Protein AF-A0A2T5K9R2-F1 (afdb_monomer)

Secondary structure (DSSP, 8-state):
-----------------EE-TTS-EE-TTSSEEEEE-SS-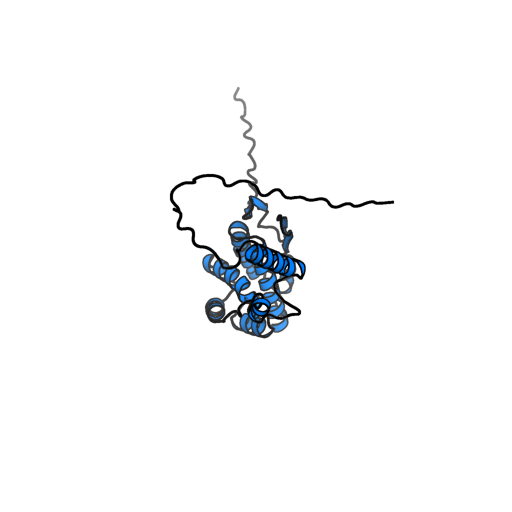EEEEEGGGGTTTB-HHHHHHHHHHHHHHHHHS-HHHHHHHHHHHHHHHHHHHHHHTS-BS-B-HHHHHHHHHTTGGGGHHHHHHHHHHHHHTT-SSB-HHHHHHHHHSPPPPPGGGHHHHTT-TTT-SS-HHHHHHHHHHHHHHHHHS--S-----------------------------

Foldseek 3Di:
DDDDDPPDPPPPPVQPWAAFCVRDTDRLVDQWDWDDDPVDIAIHHLVLQPFQADPLQSVLLSVLLSVCRRPHDRVLSSLLRVLVSVLSVQVCVVVVDHQHADELVSVVVSVVVVCLLSLVSPLSSVVSSVVVVGGRYDPVNNVSSVPDDRDDPCLCVCCVVVPVVSHPDDPVRVVVVVVVVVVVVVVPDDDDDDDDDDPPDDDDDDDDDDDDDDDDDDDD

Mean predicted aligned error: 14.84 Å

Structure (mmCIF, N/CA/C/O backbone):
data_AF-A0A2T5K9R2-F1
#
_entry.id   AF-A0A2T5K9R2-F1
#
loop_
_atom_site.group_PDB
_atom_site.id
_atom_site.type_symbol
_atom_site.label_atom_id
_atom_site.label_alt_id
_atom_site.label_comp_id
_atom_site.label_asym_id
_atom_site.label_entity_id
_atom_site.label_seq_id
_atom_site.pdbx_PDB_ins_code
_atom_site.Cartn_x
_atom_site.Cartn_y
_atom_site.Cartn_z
_atom_site.occupancy
_atom_site.B_iso_or_equiv
_atom_site.auth_seq_id
_atom_site.auth_comp_id
_atom_site.auth_asym_id
_atom_site.auth_atom_id
_atom_site.pdbx_PDB_model_num
ATOM 1 N N . MET A 1 1 ? 2.208 29.949 57.627 1.00 46.25 1 MET A N 1
ATOM 2 C CA . MET A 1 1 ? 1.568 30.235 56.324 1.00 46.25 1 MET A CA 1
ATOM 3 C C . MET A 1 1 ? 2.230 29.351 55.276 1.00 46.25 1 MET A C 1
ATOM 5 O O . MET A 1 1 ? 3.414 29.527 55.033 1.00 46.25 1 MET A O 1
ATOM 9 N N . LYS A 1 2 ? 1.532 28.327 54.766 1.00 46.22 2 LYS A N 1
ATOM 10 C CA . LYS A 1 2 ? 2.037 27.427 53.714 1.00 46.22 2 LYS A CA 1
ATOM 11 C C . LYS A 1 2 ? 1.432 27.875 52.386 1.00 46.22 2 LYS A C 1
ATOM 13 O O . LYS A 1 2 ? 0.212 27.861 52.252 1.00 46.22 2 LYS A O 1
ATOM 18 N N . SER A 1 3 ? 2.272 28.308 51.454 1.00 51.28 3 SER A N 1
ATOM 19 C CA . SER A 1 3 ? 1.852 28.684 50.103 1.00 51.28 3 SER A CA 1
ATOM 20 C C . SER A 1 3 ? 1.426 27.433 49.323 1.00 51.28 3 SER A C 1
ATOM 22 O O . SER A 1 3 ? 2.163 26.445 49.347 1.00 51.28 3 SER A O 1
ATOM 24 N N . PRO A 1 4 ? 0.275 27.439 48.631 1.00 59.59 4 PRO A N 1
ATOM 25 C CA . PRO A 1 4 ? -0.098 26.349 47.744 1.00 59.59 4 PRO A CA 1
ATOM 26 C C . PRO A 1 4 ? 0.705 26.457 46.443 1.00 59.59 4 PRO A C 1
ATOM 28 O O . PRO A 1 4 ? 0.535 27.390 45.659 1.00 59.59 4 PRO A O 1
ATOM 31 N N . THR A 1 5 ? 1.599 25.501 46.208 1.00 56.91 5 THR A N 1
ATOM 32 C CA . THR A 1 5 ? 2.230 25.286 44.906 1.00 56.91 5 THR A CA 1
ATOM 33 C C . THR A 1 5 ? 1.158 24.802 43.932 1.00 56.91 5 THR A C 1
ATOM 35 O O . THR A 1 5 ? 0.757 23.640 43.947 1.00 56.91 5 THR A O 1
ATOM 38 N N . SER A 1 6 ? 0.667 25.718 43.096 1.00 51.41 6 SER A N 1
ATOM 39 C CA . SER A 1 6 ? -0.185 25.404 41.951 1.00 51.41 6 SER A CA 1
ATOM 40 C C . SER A 1 6 ? 0.636 24.612 40.932 1.00 51.41 6 SER A C 1
ATOM 42 O O . SER A 1 6 ? 1.364 25.178 40.119 1.00 51.41 6 SER A O 1
ATOM 44 N N . SER A 1 7 ? 0.566 23.285 41.022 1.00 53.06 7 SER A N 1
ATOM 45 C CA . SER A 1 7 ? 1.061 22.373 39.996 1.00 53.06 7 SER A CA 1
ATOM 46 C C . SER A 1 7 ? 0.079 22.398 38.831 1.00 53.06 7 SER A C 1
ATOM 48 O O . SER A 1 7 ? -0.863 21.607 38.787 1.00 53.06 7 SER A O 1
ATOM 50 N N . THR A 1 8 ? 0.279 23.319 37.893 1.00 57.03 8 THR A N 1
ATOM 51 C CA . THR A 1 8 ? -0.418 23.299 36.607 1.00 57.03 8 THR A CA 1
ATOM 52 C C . THR A 1 8 ? -0.111 21.962 35.923 1.00 57.03 8 THR A C 1
ATOM 54 O O . THR A 1 8 ? 1.064 21.679 35.673 1.00 57.03 8 THR A O 1
ATOM 57 N N . PRO A 1 9 ? -1.108 21.107 35.634 1.00 55.28 9 PRO A N 1
ATOM 58 C CA . PRO A 1 9 ? -0.862 19.895 34.874 1.00 55.28 9 PRO A CA 1
ATOM 59 C C . PRO A 1 9 ? -0.412 20.319 33.478 1.00 55.28 9 PRO A C 1
ATOM 61 O O . PRO A 1 9 ? -1.176 20.906 32.713 1.00 55.28 9 PRO A O 1
ATOM 64 N N . VAL A 1 10 ? 0.852 20.051 33.152 1.00 53.88 10 VAL A N 1
ATOM 65 C CA . VAL A 1 10 ? 1.323 20.090 31.770 1.00 53.88 10 VAL A CA 1
ATOM 66 C C . VAL A 1 10 ? 0.527 19.015 31.046 1.00 53.88 10 VAL A C 1
ATOM 68 O O . VAL A 1 10 ? 0.821 17.826 31.163 1.00 53.88 10 VAL A O 1
ATOM 71 N N . VAL A 1 11 ? -0.532 19.430 30.352 1.00 48.50 11 VAL A N 1
ATOM 72 C CA . VAL A 1 11 ? -1.278 18.582 29.430 1.00 48.50 11 VAL A CA 1
ATOM 73 C C . VAL A 1 11 ? -0.303 18.225 28.317 1.00 48.50 11 VAL A C 1
ATOM 75 O O . VAL A 1 11 ? -0.179 18.930 27.318 1.00 48.50 11 VAL A O 1
ATOM 78 N N . ARG A 1 12 ? 0.433 17.127 28.511 1.00 45.38 12 ARG A N 1
ATOM 79 C CA . ARG A 1 12 ? 1.142 16.406 27.457 1.00 45.38 12 ARG A CA 1
ATOM 80 C C . ARG A 1 12 ? 0.095 15.781 26.545 1.00 45.38 12 ARG A C 1
ATOM 82 O O . ARG A 1 12 ? -0.063 14.569 26.482 1.00 45.38 12 ARG A O 1
ATOM 89 N N . SER A 1 13 ? -0.625 16.620 25.811 1.00 48.50 13 SER A N 1
ATOM 90 C CA . SER A 1 13 ? -1.172 16.218 24.526 1.00 48.50 13 SER A CA 1
ATOM 91 C C . SER A 1 13 ? -0.000 16.201 23.546 1.00 48.50 13 SER A C 1
ATOM 93 O O . SER A 1 13 ? 0.071 17.004 22.618 1.00 48.50 13 SER A O 1
ATOM 95 N N . GLU A 1 14 ? 0.966 15.316 23.807 1.00 49.59 14 GLU A N 1
ATOM 96 C CA . GLU A 1 14 ? 1.928 14.836 22.825 1.00 49.59 14 GLU A CA 1
ATOM 97 C C . GLU A 1 14 ? 1.087 14.097 21.786 1.00 49.59 14 GLU A C 1
ATOM 99 O O . GLU A 1 14 ? 0.877 12.885 21.851 1.00 49.59 14 GLU A O 1
ATOM 104 N N . TYR A 1 15 ? 0.481 14.863 20.878 1.00 53.44 15 TYR A N 1
ATOM 105 C CA . TYR A 1 15 ? -0.147 14.315 19.693 1.00 53.44 15 TYR A CA 1
ATOM 106 C C . TYR A 1 15 ? 0.860 13.342 19.093 1.00 53.44 15 TYR A C 1
ATOM 108 O O . TYR A 1 15 ? 2.031 13.696 18.951 1.00 53.44 15 TYR A O 1
ATOM 116 N N . ARG A 1 16 ? 0.413 12.111 18.811 1.00 73.56 16 ARG A N 1
ATOM 117 C CA . ARG A 1 16 ? 1.177 11.020 18.184 1.00 73.56 16 ARG A CA 1
ATOM 118 C C . ARG A 1 16 ? 1.587 11.404 16.760 1.00 73.56 16 ARG A C 1
ATOM 120 O O . ARG A 1 16 ? 1.197 10.765 15.790 1.00 73.56 16 ARG A O 1
ATOM 127 N N . GLN A 1 17 ? 2.323 12.493 16.636 1.00 85.25 17 GLN A N 1
ATOM 128 C CA . GLN A 1 17 ? 2.838 13.035 15.407 1.00 85.25 17 GLN A CA 1
ATOM 129 C C . GLN A 1 17 ? 3.866 12.033 14.904 1.00 85.25 17 GLN A C 1
ATOM 131 O O . GLN A 1 17 ? 4.827 11.692 15.594 1.00 85.25 17 GLN A O 1
ATOM 136 N N . ALA A 1 18 ? 3.589 11.476 13.735 1.00 91.88 18 ALA A N 1
ATOM 137 C CA . ALA A 1 18 ? 4.527 10.633 13.028 1.00 91.88 18 ALA A CA 1
ATOM 138 C C . ALA A 1 18 ? 5.309 11.507 12.047 1.00 91.88 18 ALA A C 1
ATOM 140 O O . ALA A 1 18 ? 4.852 12.576 11.641 1.00 91.88 18 ALA A O 1
ATOM 141 N N . PHE A 1 19 ? 6.487 11.039 11.663 1.00 94.81 19 PHE A N 1
ATOM 142 C CA . PHE A 1 19 ? 7.317 11.704 10.672 1.00 94.81 19 PHE A CA 1
ATOM 143 C C . PHE A 1 19 ? 7.408 10.813 9.443 1.00 94.81 19 PHE A C 1
ATOM 145 O O . PHE A 1 19 ? 7.597 9.598 9.555 1.00 94.81 19 PHE A O 1
ATOM 152 N N . ALA A 1 20 ? 7.210 11.412 8.275 1.00 95.31 20 ALA A N 1
ATOM 153 C CA . ALA A 1 20 ? 7.482 10.769 7.004 1.00 95.31 20 ALA A CA 1
ATOM 154 C C . ALA A 1 20 ? 8.993 10.596 6.795 1.00 95.31 20 ALA A C 1
ATOM 156 O O . ALA A 1 20 ? 9.807 11.186 7.506 1.00 95.31 20 ALA A O 1
ATOM 157 N N . SER A 1 21 ? 9.374 9.810 5.787 1.00 93.75 21 SER A N 1
ATOM 158 C CA . SER A 1 21 ? 10.779 9.547 5.452 1.00 93.75 21 SER A CA 1
ATOM 159 C C . SER A 1 21 ? 11.599 10.810 5.152 1.00 93.75 21 SER A C 1
ATOM 161 O O . SER A 1 21 ? 12.820 10.787 5.244 1.00 93.75 21 SER A O 1
ATOM 163 N N . ASP A 1 22 ? 10.939 11.894 4.738 1.00 91.25 22 ASP A N 1
ATOM 164 C CA . ASP A 1 22 ? 11.542 13.199 4.446 1.00 91.25 22 ASP A CA 1
ATOM 165 C C . ASP A 1 22 ? 11.537 14.156 5.656 1.00 91.25 22 ASP A C 1
ATOM 167 O O . ASP A 1 22 ? 11.958 15.304 5.538 1.00 91.25 22 ASP A O 1
ATOM 171 N N . GLY A 1 23 ? 11.064 13.695 6.818 1.00 92.56 23 GLY A N 1
ATOM 172 C CA . GLY A 1 23 ? 10.918 14.495 8.031 1.00 92.56 23 GLY A CA 1
ATOM 173 C C . GLY A 1 23 ? 9.625 15.309 8.101 1.00 92.56 23 GLY A C 1
ATOM 174 O O . GLY A 1 23 ? 9.407 15.992 9.102 1.00 92.56 23 GLY A O 1
ATOM 175 N N . THR A 1 24 ? 8.742 15.235 7.099 1.00 92.88 24 THR A N 1
ATOM 176 C CA . THR A 1 24 ? 7.459 15.946 7.134 1.00 92.88 24 THR A CA 1
ATOM 177 C C . THR A 1 24 ? 6.578 15.373 8.250 1.00 92.88 24 THR A C 1
ATOM 179 O O . THR A 1 24 ? 6.298 14.167 8.252 1.00 92.88 24 THR A O 1
ATOM 182 N N . PRO A 1 25 ? 6.117 16.193 9.211 1.00 94.25 25 PRO A N 1
ATOM 183 C CA . PRO A 1 25 ? 5.232 15.714 10.258 1.00 94.25 25 PRO A CA 1
ATOM 184 C C . PRO A 1 25 ? 3.824 15.449 9.713 1.00 94.25 25 PRO A C 1
ATOM 186 O O . PRO A 1 25 ? 3.280 16.249 8.955 1.00 94.25 25 PRO A O 1
ATOM 189 N N . PHE A 1 26 ? 3.196 14.364 10.159 1.00 94.75 26 PHE A N 1
ATOM 190 C CA . PHE A 1 26 ? 1.806 14.042 9.838 1.00 94.75 26 PHE A CA 1
ATOM 191 C C . PHE A 1 26 ? 1.096 13.370 11.019 1.00 94.75 26 PHE A C 1
ATOM 193 O O . PHE A 1 26 ? 1.729 12.849 11.941 1.00 94.75 26 PHE A O 1
ATOM 200 N N . ASN A 1 27 ? -0.238 13.386 11.000 1.00 94.75 27 ASN A N 1
ATOM 201 C CA . ASN A 1 27 ? -1.051 12.708 12.004 1.00 94.75 27 ASN A CA 1
ATOM 202 C C . ASN A 1 27 ? -1.557 11.359 11.451 1.00 94.75 27 ASN A C 1
ATOM 204 O O . ASN A 1 27 ? -2.439 11.360 10.591 1.00 94.75 27 ASN A O 1
ATOM 208 N N . PRO A 1 28 ? -1.058 10.210 11.947 1.00 94.31 28 PRO A N 1
ATOM 209 C CA . PRO A 1 28 ? -1.449 8.893 11.447 1.00 94.31 28 PRO A CA 1
ATOM 210 C C . PRO A 1 28 ? -2.904 8.519 11.772 1.00 94.31 28 PRO A C 1
ATOM 212 O O . PRO A 1 28 ? -3.446 7.600 11.164 1.00 94.31 28 PRO A O 1
ATOM 215 N N . GLU A 1 29 ? -3.550 9.213 12.711 1.00 93.94 29 GLU A N 1
ATOM 216 C CA . GLU A 1 29 ? -4.949 8.955 13.066 1.00 93.94 29 GLU A CA 1
ATOM 217 C C . GLU A 1 29 ? -5.921 9.582 12.049 1.00 93.94 29 GLU A C 1
ATOM 219 O O . GLU A 1 29 ? -7.060 9.136 11.923 1.00 93.94 29 GLU A O 1
ATOM 224 N N . GLN A 1 30 ? -5.480 10.573 11.263 1.00 95.56 30 GLN A N 1
ATOM 225 C CA . GLN A 1 30 ? -6.306 11.191 10.220 1.00 95.56 30 GLN A CA 1
ATOM 226 C C . GLN A 1 30 ? -6.537 10.242 9.038 1.00 95.56 30 GLN A C 1
ATOM 228 O O . GLN A 1 30 ? -5.715 9.373 8.753 1.00 95.56 30 GLN A O 1
ATOM 233 N N . ASP A 1 31 ? -7.654 10.427 8.334 1.00 97.00 31 ASP A N 1
ATOM 234 C CA . ASP A 1 31 ? -7.983 9.669 7.117 1.00 97.00 31 ASP A CA 1
ATOM 235 C C . ASP A 1 31 ? -7.390 10.271 5.843 1.00 97.00 31 ASP A C 1
ATOM 237 O O . ASP A 1 31 ? -7.448 9.654 4.785 1.00 97.00 31 ASP A O 1
ATOM 241 N N . PHE A 1 32 ? -6.818 11.466 5.930 1.00 97.31 32 PHE A N 1
ATOM 242 C CA . PHE A 1 32 ? -6.203 12.135 4.800 1.00 97.31 32 PHE A CA 1
ATOM 243 C C . PHE A 1 32 ? -4.788 12.557 5.166 1.00 97.31 32 PHE A C 1
ATOM 245 O O . PHE A 1 32 ? -4.593 13.345 6.092 1.00 97.31 32 PHE A O 1
ATOM 252 N N . TRP A 1 33 ? -3.803 12.035 4.441 1.00 97.31 33 TRP A N 1
ATOM 253 C CA . TRP A 1 33 ? -2.404 12.425 4.570 1.00 97.31 33 TRP A CA 1
ATOM 254 C C . TRP A 1 33 ? -1.938 13.058 3.263 1.00 97.31 33 TRP A C 1
ATOM 256 O O . TRP A 1 33 ? -2.097 12.473 2.191 1.00 97.31 33 TRP A O 1
ATOM 266 N N . SER A 1 34 ? -1.331 14.239 3.352 1.00 96.31 34 SER A N 1
ATOM 267 C CA . SER A 1 34 ? -0.778 14.950 2.203 1.00 96.31 34 SER A CA 1
ATOM 268 C C . SER A 1 34 ? 0.685 15.270 2.450 1.00 96.31 34 SER A C 1
ATOM 270 O O . SER A 1 34 ? 1.043 15.836 3.483 1.00 96.31 34 SER A O 1
ATOM 272 N N . PHE A 1 35 ? 1.523 14.903 1.488 1.00 95.50 35 PHE A N 1
ATOM 273 C CA . PHE A 1 35 ? 2.958 15.133 1.515 1.00 95.50 35 PHE A CA 1
ATOM 274 C C . PHE A 1 35 ? 3.366 15.888 0.260 1.00 95.50 35 PHE A C 1
ATOM 276 O O . PHE A 1 35 ? 2.982 15.524 -0.856 1.00 95.50 35 PHE A O 1
ATOM 283 N N . ARG A 1 36 ? 4.181 16.928 0.426 1.00 92.88 36 ARG A N 1
ATOM 284 C CA . ARG A 1 36 ? 4.722 17.700 -0.688 1.00 92.88 36 ARG A CA 1
ATOM 285 C C . ARG A 1 36 ? 6.197 17.367 -0.847 1.00 92.88 36 ARG A C 1
ATOM 287 O O . ARG A 1 36 ? 7.017 17.820 -0.061 1.00 92.88 36 ARG A O 1
ATOM 294 N N . THR A 1 37 ? 6.528 16.593 -1.875 1.00 84.25 37 THR A N 1
ATOM 295 C CA . THR A 1 37 ? 7.925 16.316 -2.234 1.00 84.25 37 THR A CA 1
ATOM 296 C C . THR A 1 37 ? 8.404 17.295 -3.305 1.00 84.25 37 THR A C 1
ATOM 298 O O . THR A 1 37 ? 7.600 17.975 -3.944 1.00 84.25 37 THR A O 1
ATOM 301 N N . LEU A 1 38 ? 9.717 17.338 -3.547 1.00 80.81 38 LEU A N 1
ATOM 302 C CA . LEU A 1 38 ? 10.307 18.148 -4.621 1.00 80.81 38 LEU A CA 1
ATOM 303 C C . LEU A 1 38 ? 9.826 17.736 -6.023 1.00 80.81 38 LEU A C 1
ATOM 305 O O . LEU A 1 38 ? 9.822 18.559 -6.930 1.00 80.81 38 LEU A O 1
ATOM 309 N N . SER A 1 39 ? 9.439 16.469 -6.204 1.00 79.12 39 SER A N 1
ATOM 310 C CA . SER A 1 39 ? 9.057 15.915 -7.512 1.00 79.12 39 SER A CA 1
ATOM 311 C C . SER A 1 39 ? 7.546 15.820 -7.720 1.00 79.12 39 SER A C 1
ATOM 313 O O . SER A 1 39 ? 7.085 15.913 -8.854 1.00 79.12 39 SER A O 1
ATOM 315 N N . ALA A 1 40 ? 6.769 15.628 -6.651 1.00 80.81 40 ALA A N 1
ATOM 316 C CA . ALA A 1 40 ? 5.318 15.473 -6.716 1.00 80.81 40 ALA A CA 1
ATOM 317 C C . ALA A 1 40 ? 4.640 15.653 -5.346 1.00 80.81 40 ALA A C 1
ATOM 319 O O . ALA A 1 40 ? 5.263 15.506 -4.292 1.00 80.81 40 ALA A O 1
ATOM 320 N N . ALA A 1 41 ? 3.330 15.900 -5.360 1.00 92.12 41 ALA A N 1
ATOM 321 C CA . ALA A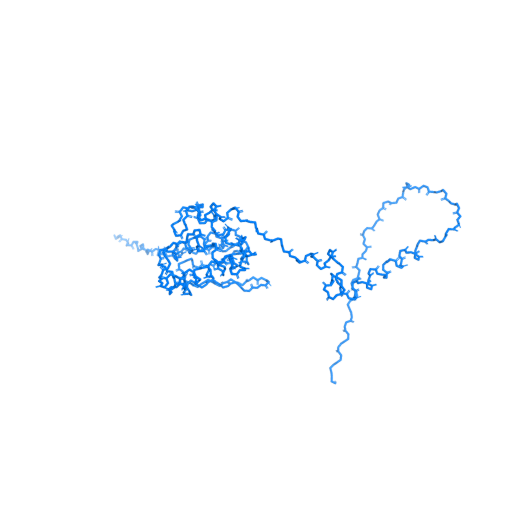 1 41 ? 2.489 15.750 -4.176 1.00 92.12 41 ALA A CA 1
ATOM 322 C C . ALA A 1 41 ? 1.984 14.302 -4.064 1.00 92.12 41 ALA A C 1
ATOM 324 O O . ALA A 1 41 ? 1.521 13.720 -5.047 1.00 92.12 41 ALA A O 1
ATOM 325 N N . VAL A 1 42 ? 2.054 13.730 -2.862 1.00 95.50 42 VAL A N 1
ATOM 326 C CA . VAL A 1 42 ? 1.512 12.406 -2.541 1.00 95.50 42 VAL A CA 1
ATOM 327 C C . VAL A 1 42 ? 0.354 12.588 -1.574 1.00 95.50 42 VAL A C 1
ATOM 329 O O . VAL A 1 42 ? 0.550 13.042 -0.451 1.00 95.50 42 VAL A O 1
ATOM 332 N N . ASN A 1 43 ? -0.842 12.207 -2.014 1.00 96.75 43 ASN A N 1
ATOM 333 C CA . ASN A 1 43 ? -2.053 12.236 -1.203 1.00 96.75 43 ASN A CA 1
ATOM 334 C C . ASN A 1 43 ? -2.523 10.801 -0.955 1.00 96.75 43 ASN A C 1
ATOM 336 O O . ASN A 1 43 ? -2.662 10.018 -1.899 1.00 96.75 43 ASN A O 1
ATOM 340 N N . ILE A 1 44 ? -2.749 10.464 0.309 1.00 97.75 44 ILE A N 1
ATOM 341 C CA . ILE A 1 44 ? -3.272 9.177 0.765 1.00 97.75 44 ILE A CA 1
ATOM 342 C C . ILE A 1 44 ? -4.596 9.470 1.465 1.00 97.75 44 ILE A C 1
ATOM 344 O O . ILE A 1 44 ? -4.610 10.109 2.513 1.00 97.75 44 ILE A O 1
ATOM 348 N N . ASP A 1 45 ? -5.695 9.030 0.860 1.00 98.00 45 ASP A N 1
ATOM 349 C CA . ASP A 1 45 ? -7.054 9.315 1.319 1.00 98.00 45 ASP A CA 1
ATOM 350 C C . ASP A 1 45 ? -7.813 8.014 1.603 1.00 98.00 45 ASP A C 1
ATOM 352 O O . ASP A 1 45 ? -8.318 7.351 0.692 1.00 98.00 45 ASP A O 1
ATOM 356 N N . PHE A 1 46 ? -7.881 7.645 2.881 1.00 98.00 46 PHE A N 1
ATOM 357 C CA . PHE A 1 46 ? -8.553 6.442 3.367 1.00 98.00 46 PHE A CA 1
ATOM 358 C C . PHE A 1 46 ? -10.080 6.548 3.297 1.00 98.00 46 PHE A C 1
ATOM 360 O O . PHE A 1 46 ? -10.756 5.519 3.326 1.00 98.00 46 PHE A O 1
ATOM 367 N N . THR A 1 47 ? -10.644 7.755 3.165 1.00 97.38 47 THR A N 1
ATOM 368 C CA . THR A 1 47 ? -12.102 7.926 3.055 1.00 97.38 47 THR A CA 1
ATOM 369 C C . THR A 1 47 ? -12.648 7.249 1.799 1.00 97.38 47 THR A C 1
ATOM 371 O O . THR A 1 47 ? -13.730 6.667 1.834 1.00 97.38 47 THR A O 1
ATOM 374 N N . LEU A 1 48 ? -11.835 7.193 0.737 1.00 96.00 48 LEU A N 1
ATOM 375 C CA . LEU A 1 48 ? -12.155 6.548 -0.538 1.00 96.00 48 LEU A CA 1
ATOM 376 C C . LEU A 1 48 ? -12.304 5.020 -0.454 1.00 96.00 48 LEU A C 1
ATOM 378 O O . LEU A 1 48 ? -12.644 4.398 -1.458 1.00 96.00 48 LEU A O 1
ATOM 382 N N . LEU A 1 49 ? -11.989 4.410 0.691 1.00 96.56 49 LEU A N 1
ATOM 383 C CA . LEU A 1 49 ? -12.114 2.969 0.925 1.00 96.56 49 LEU A CA 1
ATOM 384 C C . LEU A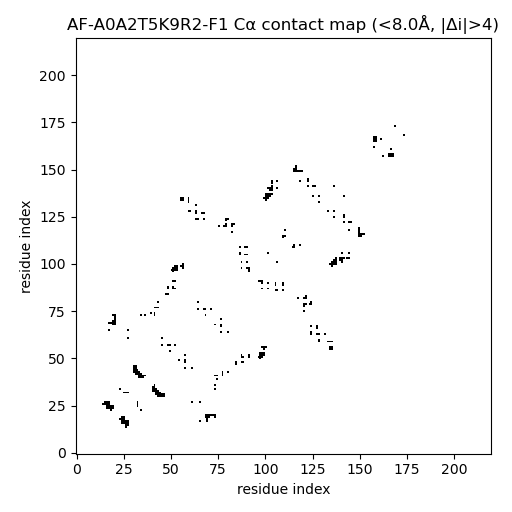 1 49 ? -13.326 2.612 1.787 1.00 96.56 49 LEU A C 1
ATOM 386 O O . LEU A 1 49 ? -13.679 1.441 1.845 1.00 96.56 49 LEU A O 1
ATOM 390 N N . ARG A 1 50 ? -13.973 3.586 2.442 1.00 95.56 50 ARG A N 1
ATOM 391 C CA . ARG A 1 50 ? -15.026 3.330 3.442 1.00 95.56 50 ARG A CA 1
ATOM 392 C C . ARG A 1 50 ? -16.266 2.638 2.875 1.00 95.56 50 ARG A C 1
ATOM 394 O O . ARG A 1 50 ? -16.956 1.941 3.608 1.00 95.56 50 ARG A O 1
ATOM 401 N N . GLU A 1 51 ? -16.536 2.825 1.588 1.00 94.50 51 GLU A N 1
ATOM 402 C CA . GLU A 1 51 ? -17.640 2.157 0.897 1.00 94.50 51 GLU A CA 1
ATOM 403 C C . GLU A 1 51 ? -17.317 0.684 0.597 1.00 94.50 51 GLU A C 1
ATOM 405 O O . GLU A 1 51 ? -18.149 -0.188 0.824 1.00 94.50 51 GLU A O 1
ATOM 410 N N . GLY A 1 52 ? -16.088 0.397 0.152 1.00 94.38 52 GLY A N 1
ATOM 411 C CA . GLY A 1 52 ? -15.699 -0.927 -0.341 1.00 94.38 52 GLY A CA 1
ATOM 412 C C . GLY A 1 52 ? -14.951 -1.821 0.649 1.00 94.38 52 GLY A C 1
ATOM 413 O O . GLY A 1 52 ? -14.803 -3.008 0.381 1.00 94.38 52 GLY A O 1
ATOM 414 N N . ALA A 1 53 ? -14.466 -1.296 1.775 1.00 97.62 53 ALA A N 1
ATOM 415 C CA . ALA A 1 53 ? -13.682 -2.039 2.761 1.00 97.62 53 ALA A CA 1
ATOM 416 C C . ALA A 1 53 ? -14.261 -1.928 4.170 1.00 97.62 53 ALA A C 1
ATOM 418 O O . ALA A 1 53 ? -14.797 -0.892 4.567 1.00 97.62 53 ALA A O 1
ATOM 419 N N . SER A 1 54 ? -14.070 -2.988 4.951 1.00 97.81 54 SER A N 1
ATOM 420 C CA . SER A 1 54 ? -14.392 -2.984 6.374 1.00 97.81 54 SER A CA 1
ATOM 421 C C . SER A 1 54 ? -13.486 -2.019 7.151 1.00 97.81 54 SER A C 1
ATOM 423 O O . SER A 1 54 ? -12.346 -1.737 6.766 1.00 97.81 54 SER A O 1
ATOM 425 N N . GLY A 1 55 ? -13.967 -1.537 8.301 1.00 97.31 55 GLY A N 1
ATOM 426 C CA . GLY A 1 55 ? -13.165 -0.685 9.188 1.00 97.31 55 GLY A CA 1
ATOM 427 C C . GLY A 1 55 ? -11.873 -1.365 9.656 1.00 97.31 55 GLY A C 1
ATOM 428 O O . GLY A 1 55 ? -10.828 -0.724 9.712 1.00 97.31 55 GLY A O 1
ATOM 429 N N . VAL A 1 56 ? -11.916 -2.681 9.892 1.00 97.25 56 VAL A N 1
ATOM 430 C CA . VAL A 1 56 ? -10.750 -3.480 10.307 1.00 97.25 56 VAL A CA 1
ATOM 431 C C . VAL A 1 56 ? -9.677 -3.509 9.216 1.00 97.25 56 VAL A C 1
ATOM 433 O O . VAL A 1 56 ? -8.485 -3.364 9.514 1.00 97.25 56 VAL A O 1
ATOM 436 N N . LEU A 1 57 ? -10.087 -3.651 7.951 1.00 97.81 57 LEU A N 1
ATOM 437 C CA . LEU A 1 57 ? -9.172 -3.632 6.813 1.00 97.81 57 LEU A CA 1
ATOM 438 C C . LEU A 1 57 ? -8.540 -2.245 6.638 1.00 97.81 57 LEU A C 1
ATOM 440 O O . LEU A 1 57 ? -7.331 -2.138 6.422 1.00 97.81 57 LEU A O 1
ATOM 444 N N . ILE A 1 58 ? -9.334 -1.180 6.786 1.00 98.12 58 ILE A N 1
ATOM 445 C CA . ILE A 1 58 ? -8.855 0.207 6.699 1.00 98.12 58 ILE A CA 1
ATOM 446 C C . ILE A 1 58 ? -7.867 0.520 7.826 1.00 98.12 58 ILE A C 1
ATOM 448 O O . ILE A 1 58 ? -6.808 1.088 7.564 1.00 98.12 58 ILE A O 1
ATOM 452 N N . ASP A 1 59 ? -8.152 0.120 9.064 1.00 97.69 59 ASP A N 1
ATOM 453 C CA . ASP A 1 59 ? -7.251 0.349 10.197 1.00 97.69 59 ASP A CA 1
ATOM 454 C C . ASP A 1 59 ? -5.926 -0.405 10.033 1.00 97.69 59 ASP A C 1
ATOM 456 O O . ASP A 1 59 ? -4.847 0.125 10.325 1.00 97.69 59 ASP A O 1
ATOM 460 N N . SER A 1 60 ? -5.989 -1.627 9.506 1.00 97.94 60 SER A N 1
ATOM 461 C CA . SER A 1 60 ? -4.808 -2.426 9.174 1.00 97.94 60 SER A CA 1
ATOM 462 C C . SER A 1 60 ? -4.000 -1.785 8.038 1.00 97.94 60 SER A C 1
ATOM 464 O O . SER A 1 60 ? -2.772 -1.682 8.132 1.00 97.94 60 SER A O 1
ATOM 466 N N . LEU A 1 61 ? -4.670 -1.222 7.026 1.00 98.12 61 LEU A N 1
ATOM 467 C CA . LEU A 1 61 ? -4.024 -0.427 5.981 1.00 98.12 61 LEU A CA 1
ATOM 468 C C . LEU A 1 61 ? -3.361 0.829 6.553 1.00 98.12 61 LEU A C 1
ATOM 470 O O . LEU A 1 61 ? -2.224 1.128 6.205 1.00 98.12 61 LEU A O 1
ATOM 474 N N . LYS A 1 62 ? -4.022 1.575 7.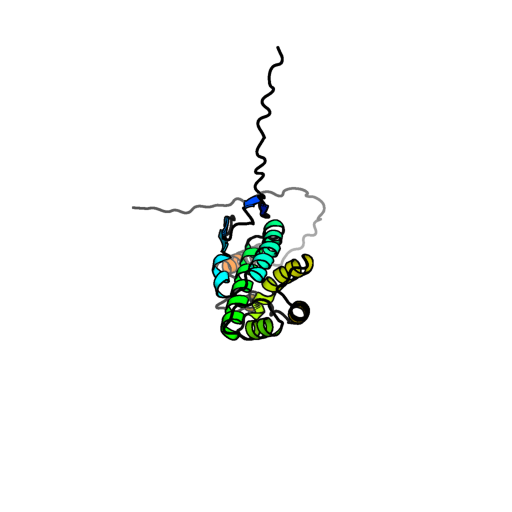446 1.00 97.81 62 LYS A N 1
ATOM 475 C CA . LYS A 1 62 ? -3.440 2.781 8.062 1.00 97.81 62 LYS A CA 1
ATOM 476 C C . LYS A 1 62 ? -2.169 2.439 8.835 1.00 97.81 62 LYS A C 1
ATOM 478 O O . LYS A 1 62 ? -1.165 3.141 8.713 1.00 97.81 62 LYS A O 1
ATOM 483 N N . ARG A 1 63 ? -2.162 1.335 9.586 1.00 97.19 63 ARG A N 1
ATOM 484 C CA . ARG A 1 63 ? -0.975 0.876 10.329 1.00 97.19 63 ARG A CA 1
ATOM 485 C C . ARG A 1 63 ? 0.178 0.484 9.407 1.00 97.19 63 ARG A C 1
ATOM 487 O O . ARG A 1 63 ? 1.306 0.913 9.651 1.00 97.19 63 ARG A O 1
ATOM 494 N N . SER A 1 64 ? -0.082 -0.275 8.344 1.00 97.56 64 SER A N 1
ATOM 495 C CA . SER A 1 64 ? 0.960 -0.645 7.376 1.00 97.56 64 SER A CA 1
ATOM 496 C C . SER A 1 64 ? 1.476 0.573 6.599 1.00 97.56 64 SER A C 1
ATOM 498 O O . SER A 1 64 ? 2.688 0.775 6.491 1.00 97.56 64 SER A O 1
ATOM 500 N N . MET A 1 65 ? 0.576 1.455 6.159 1.00 97.75 65 MET A N 1
ATOM 501 C CA . MET A 1 65 ? 0.912 2.694 5.458 1.00 97.75 65 MET A CA 1
ATOM 502 C C . MET A 1 65 ? 1.702 3.670 6.325 1.00 97.75 65 MET A C 1
ATOM 504 O O . MET A 1 65 ? 2.621 4.306 5.817 1.00 97.75 65 MET A O 1
ATOM 508 N N . ARG A 1 66 ? 1.416 3.760 7.629 1.00 97.38 66 ARG A N 1
ATOM 509 C CA . ARG A 1 66 ? 2.217 4.556 8.570 1.00 97.38 66 ARG A CA 1
ATOM 510 C C . ARG A 1 66 ? 3.680 4.114 8.546 1.00 97.38 66 ARG A C 1
ATOM 512 O O . ARG A 1 66 ? 4.571 4.953 8.434 1.00 97.38 66 ARG A O 1
ATOM 519 N N . THR A 1 67 ? 3.926 2.806 8.611 1.00 97.06 67 THR A N 1
ATOM 520 C CA . THR A 1 67 ? 5.280 2.240 8.543 1.00 97.06 67 THR A CA 1
ATOM 521 C C . THR A 1 67 ? 5.924 2.500 7.183 1.00 97.06 67 THR A C 1
ATOM 523 O O . THR A 1 67 ? 7.089 2.892 7.121 1.00 97.06 67 THR A O 1
ATOM 526 N N . MET A 1 68 ? 5.178 2.348 6.086 1.00 97.00 68 MET A N 1
ATOM 527 C CA . MET A 1 68 ? 5.699 2.628 4.745 1.00 97.00 68 MET A CA 1
ATOM 528 C C . MET A 1 68 ? 6.064 4.101 4.551 1.00 97.00 68 MET A C 1
ATOM 530 O O . MET A 1 68 ? 7.142 4.397 4.050 1.00 97.00 68 MET A O 1
ATOM 534 N N . VAL A 1 69 ? 5.204 5.032 4.964 1.00 96.94 69 VAL A N 1
ATOM 535 C CA . VAL A 1 69 ? 5.453 6.479 4.870 1.00 96.94 69 VAL A CA 1
ATOM 536 C C . VAL A 1 69 ? 6.671 6.894 5.698 1.00 96.94 69 VAL A C 1
ATOM 538 O O . VAL A 1 69 ? 7.428 7.756 5.262 1.00 96.94 69 VAL A O 1
ATOM 541 N N . ALA A 1 70 ? 6.895 6.265 6.854 1.00 95.69 70 ALA A N 1
ATOM 542 C CA . ALA A 1 70 ? 8.049 6.554 7.703 1.00 95.69 70 ALA A CA 1
ATOM 543 C C . ALA A 1 70 ? 9.372 5.979 7.161 1.00 95.69 70 ALA A C 1
ATOM 545 O O . ALA A 1 70 ? 10.430 6.560 7.383 1.00 95.69 70 ALA A O 1
ATOM 546 N N . THR A 1 71 ? 9.339 4.836 6.466 1.00 95.19 71 THR A N 1
ATOM 547 C CA . THR A 1 71 ? 10.556 4.065 6.126 1.00 95.19 71 THR A CA 1
ATOM 548 C C . THR A 1 71 ? 10.900 4.023 4.638 1.00 95.19 71 THR A C 1
ATOM 550 O O . THR A 1 71 ? 12.016 3.651 4.274 1.00 95.19 71 THR A O 1
ATOM 553 N N . ARG A 1 72 ? 9.961 4.360 3.749 1.00 92.25 72 ARG A N 1
ATOM 554 C CA . ARG A 1 72 ? 10.109 4.237 2.292 1.00 92.25 72 ARG A CA 1
ATOM 555 C C . ARG A 1 72 ? 9.927 5.582 1.608 1.00 92.25 72 ARG A C 1
ATOM 557 O O . ARG A 1 72 ? 9.332 6.504 2.146 1.00 92.25 72 ARG A O 1
ATOM 564 N N . ASN A 1 73 ? 10.378 5.644 0.357 1.00 93.25 73 ASN A N 1
ATOM 565 C CA . ASN A 1 73 ? 10.104 6.771 -0.524 1.00 93.25 73 ASN A CA 1
ATOM 566 C C . ASN A 1 73 ? 8.584 7.013 -0.649 1.00 93.25 73 ASN A C 1
ATOM 568 O O . ASN A 1 73 ? 7.827 6.092 -0.967 1.00 93.25 73 ASN A O 1
ATOM 572 N N . LEU A 1 74 ? 8.159 8.264 -0.459 1.00 94.69 74 LEU A N 1
ATOM 573 C CA . LEU A 1 74 ? 6.753 8.676 -0.491 1.00 94.69 74 LEU A CA 1
ATOM 574 C C . LEU A 1 74 ? 6.037 8.340 -1.806 1.00 94.69 74 LEU A C 1
ATOM 576 O O . LEU A 1 74 ? 4.871 7.951 -1.775 1.00 94.69 74 LEU A O 1
ATOM 580 N N . ASN A 1 75 ? 6.721 8.406 -2.951 1.00 93.88 75 ASN A N 1
ATOM 581 C CA . ASN A 1 75 ? 6.139 8.017 -4.239 1.00 93.88 75 ASN A CA 1
ATOM 582 C C . ASN A 1 75 ? 5.822 6.517 -4.276 1.00 93.88 75 ASN A C 1
ATOM 584 O O . ASN A 1 75 ? 4.785 6.117 -4.805 1.00 93.88 75 ASN A O 1
ATOM 588 N N . THR A 1 76 ? 6.678 5.684 -3.677 1.00 94.00 76 THR A N 1
ATOM 589 C CA . THR A 1 76 ? 6.437 4.241 -3.549 1.00 94.00 76 THR A CA 1
ATOM 590 C C . THR A 1 76 ? 5.242 3.968 -2.642 1.00 94.00 76 THR A C 1
ATOM 592 O O . THR A 1 76 ? 4.381 3.170 -3.006 1.00 94.00 76 THR A O 1
ATOM 595 N N . SER A 1 77 ? 5.151 4.658 -1.503 1.00 96.19 77 SER A N 1
ATOM 596 C CA . SER A 1 77 ? 4.016 4.544 -0.578 1.00 96.19 77 SER A CA 1
ATOM 597 C C . SER A 1 77 ? 2.706 4.975 -1.242 1.00 96.19 77 SER A C 1
ATOM 599 O O . SER A 1 77 ? 1.724 4.237 -1.211 1.00 96.19 77 SER A O 1
ATOM 601 N N . GLY A 1 78 ? 2.701 6.114 -1.938 1.00 96.50 78 GLY A N 1
ATOM 602 C CA . GLY A 1 78 ? 1.538 6.587 -2.691 1.00 96.50 78 GLY A CA 1
ATOM 603 C C . GLY A 1 78 ? 1.125 5.641 -3.821 1.00 96.50 78 GLY A C 1
ATOM 604 O O . GLY A 1 78 ? -0.066 5.409 -4.030 1.00 96.50 78 GLY A O 1
ATOM 605 N N . ALA A 1 79 ? 2.090 5.058 -4.538 1.00 96.06 79 ALA A N 1
ATOM 606 C CA . ALA A 1 79 ? 1.809 4.052 -5.556 1.00 96.06 79 ALA A CA 1
ATOM 607 C C . ALA A 1 79 ? 1.189 2.792 -4.937 1.00 96.06 79 ALA A C 1
ATOM 609 O O . ALA A 1 79 ? 0.149 2.346 -5.410 1.00 96.06 79 ALA A O 1
ATOM 610 N N . ALA A 1 80 ? 1.771 2.255 -3.862 1.00 97.25 80 ALA A N 1
ATOM 611 C CA . ALA A 1 80 ? 1.256 1.070 -3.180 1.00 97.25 80 ALA A CA 1
ATOM 612 C C . ALA A 1 80 ? -0.174 1.275 -2.658 1.00 97.25 80 ALA A C 1
ATOM 614 O O . ALA A 1 80 ? -1.038 0.439 -2.917 1.00 97.25 80 ALA A O 1
ATOM 615 N N . PHE A 1 81 ? -0.450 2.424 -2.030 1.00 98.12 81 PHE A N 1
ATOM 616 C CA . PHE A 1 81 ? -1.798 2.794 -1.595 1.00 98.12 81 PHE A CA 1
ATOM 617 C C . PHE A 1 81 ? -2.795 2.815 -2.758 1.00 98.12 81 PHE A C 1
ATOM 619 O O . PHE A 1 81 ? -3.875 2.234 -2.672 1.00 98.12 81 PHE A O 1
ATOM 626 N N . ARG A 1 82 ? -2.422 3.447 -3.877 1.00 97.75 82 ARG A N 1
ATOM 627 C CA . ARG A 1 82 ? -3.285 3.547 -5.060 1.00 97.75 82 ARG A CA 1
ATOM 628 C C . ARG A 1 82 ? -3.624 2.171 -5.633 1.00 97.75 82 ARG A C 1
ATOM 630 O O . ARG A 1 82 ? -4.776 1.931 -5.980 1.00 97.75 82 ARG A O 1
ATOM 637 N N . GLN A 1 83 ? -2.644 1.270 -5.704 1.00 97.62 83 GLN A N 1
ATOM 638 C CA . GLN A 1 83 ? -2.877 -0.087 -6.203 1.00 97.62 83 GLN A CA 1
ATOM 639 C C . GLN A 1 83 ? -3.714 -0.919 -5.239 1.00 97.62 83 GLN A C 1
ATOM 641 O O . GLN A 1 83 ? -4.608 -1.632 -5.683 1.00 97.62 83 GLN A O 1
ATOM 646 N N . PHE A 1 84 ? -3.489 -0.783 -3.931 1.00 98.06 84 PHE A N 1
ATOM 647 C CA . PHE A 1 84 ? -4.313 -1.451 -2.928 1.00 98.06 84 PHE A CA 1
ATOM 648 C C . PHE A 1 84 ? -5.761 -0.977 -2.988 1.00 98.06 84 PHE A C 1
ATOM 650 O O . PHE A 1 84 ? -6.678 -1.790 -3.003 1.00 98.06 84 PHE A O 1
ATOM 657 N N . ARG A 1 85 ? -5.980 0.332 -3.131 1.00 97.81 85 ARG A N 1
ATOM 658 C CA . ARG A 1 85 ? -7.317 0.882 -3.356 1.00 97.81 85 ARG A CA 1
ATOM 659 C C . ARG A 1 85 ? -7.977 0.293 -4.596 1.00 97.81 85 ARG A C 1
ATOM 661 O O . ARG A 1 85 ? -9.137 -0.094 -4.533 1.00 97.81 85 ARG A O 1
ATOM 668 N N . ASN A 1 86 ? -7.255 0.219 -5.710 1.00 97.06 86 ASN A N 1
ATOM 669 C CA . ASN A 1 86 ? -7.789 -0.370 -6.937 1.00 97.06 86 ASN A CA 1
ATOM 670 C C . ASN A 1 86 ? -8.151 -1.852 -6.750 1.00 97.06 86 ASN A C 1
ATOM 672 O O . ASN A 1 86 ? -9.167 -2.293 -7.279 1.00 97.06 86 ASN A O 1
ATOM 676 N N . LEU A 1 87 ? -7.348 -2.601 -5.989 1.00 97.81 87 LEU A N 1
ATOM 677 C CA . LEU A 1 87 ? -7.629 -3.991 -5.629 1.00 97.81 87 LEU A CA 1
ATOM 678 C C . LEU A 1 87 ? -8.893 -4.111 -4.766 1.00 97.81 87 LEU A C 1
ATOM 680 O O . LEU A 1 87 ? -9.772 -4.894 -5.104 1.00 97.81 87 LEU A O 1
ATOM 684 N N . VAL A 1 88 ? -9.022 -3.303 -3.711 1.00 97.81 88 VAL A N 1
ATOM 685 C CA . VAL A 1 88 ? -10.206 -3.290 -2.834 1.00 97.81 88 VAL A CA 1
ATOM 686 C C . VAL A 1 88 ? -11.468 -2.942 -3.613 1.00 97.81 88 VAL A C 1
ATOM 688 O O . VAL A 1 88 ? -12.463 -3.647 -3.502 1.00 97.81 88 VAL A O 1
ATOM 691 N N . LEU A 1 89 ? -11.438 -1.883 -4.427 1.00 96.00 89 LEU A N 1
ATOM 692 C CA . LEU A 1 89 ? -12.592 -1.489 -5.242 1.00 96.00 89 LEU A CA 1
ATOM 693 C C . LEU A 1 89 ? -12.998 -2.599 -6.210 1.00 96.00 89 LEU A C 1
ATOM 695 O O . LEU A 1 89 ? -14.183 -2.829 -6.434 1.00 96.00 89 LEU A O 1
ATOM 699 N N . PHE A 1 90 ? -12.017 -3.299 -6.770 1.00 95.31 90 PHE A N 1
ATOM 700 C CA . PHE A 1 90 ? -12.275 -4.427 -7.645 1.00 95.31 90 PHE A CA 1
ATOM 701 C C . PHE A 1 90 ? -12.893 -5.619 -6.897 1.00 95.31 90 PHE A C 1
ATOM 703 O O . PHE A 1 90 ? -13.890 -6.174 -7.357 1.00 95.31 90 PHE A O 1
ATOM 710 N N . ALA A 1 91 ? -12.345 -5.985 -5.738 1.00 96.88 91 ALA A N 1
ATOM 711 C CA . ALA A 1 91 ? -12.885 -7.049 -4.896 1.00 96.88 91 ALA A CA 1
ATOM 712 C C . ALA A 1 91 ? -14.310 -6.718 -4.415 1.00 96.88 91 ALA A C 1
ATOM 714 O O . ALA A 1 91 ? -15.194 -7.567 -4.493 1.00 96.88 91 ALA A O 1
ATOM 715 N N . HIS A 1 92 ? -14.560 -5.465 -4.027 1.00 96.25 92 HIS A N 1
ATOM 716 C CA . HIS A 1 92 ? -15.880 -4.958 -3.653 1.00 96.25 92 HIS A CA 1
ATOM 717 C C . HIS A 1 92 ? -16.903 -5.131 -4.786 1.00 96.25 92 HIS A C 1
ATOM 719 O O . HIS A 1 92 ? -17.957 -5.726 -4.577 1.00 96.25 92 HIS A O 1
ATOM 725 N N . GLN A 1 93 ? -16.562 -4.696 -6.005 1.00 94.38 93 GLN A N 1
ATOM 726 C CA . GLN A 1 93 ? -17.421 -4.852 -7.187 1.00 94.38 93 GLN A CA 1
ATOM 727 C C . GLN A 1 93 ? -17.718 -6.318 -7.525 1.00 94.38 93 GLN A C 1
ATOM 729 O O . GLN A 1 93 ? -18.777 -6.621 -8.063 1.00 94.38 93 GLN A O 1
ATOM 734 N N . ARG A 1 94 ? -16.773 -7.226 -7.257 1.00 94.38 94 ARG A N 1
ATOM 735 C CA . ARG A 1 94 ? -16.926 -8.661 -7.534 1.00 94.38 94 ARG A CA 1
ATOM 736 C C . ARG A 1 94 ? -17.823 -9.355 -6.511 1.00 94.38 94 ARG A C 1
ATOM 738 O O . ARG A 1 94 ? -18.579 -10.245 -6.883 1.00 94.38 94 ARG A O 1
ATOM 745 N N . ARG A 1 95 ? -17.687 -8.984 -5.236 1.00 92.56 95 ARG A N 1
ATOM 746 C CA . ARG A 1 95 ? -18.364 -9.627 -4.100 1.00 92.56 95 ARG A CA 1
ATOM 747 C C . ARG A 1 95 ? -19.733 -9.017 -3.785 1.00 92.56 95 ARG A C 1
ATOM 749 O O . ARG A 1 95 ? -20.467 -9.615 -3.009 1.00 92.56 95 ARG A O 1
ATOM 756 N N . ASP A 1 96 ? -20.048 -7.853 -4.358 1.00 90.38 96 ASP A N 1
ATOM 757 C CA . ASP A 1 96 ? -21.252 -7.064 -4.055 1.00 90.38 96 ASP A CA 1
ATOM 758 C C . ASP A 1 96 ? -21.400 -6.783 -2.545 1.00 90.38 96 ASP A C 1
ATOM 760 O O . ASP A 1 96 ? -22.459 -6.928 -1.938 1.00 90.38 96 ASP A O 1
ATOM 764 N N . GLY A 1 97 ? -20.280 -6.444 -1.898 1.00 92.38 97 GLY A N 1
ATOM 765 C CA . GLY A 1 97 ? -20.212 -6.294 -0.446 1.00 92.38 97 GLY A CA 1
ATOM 766 C C . GLY A 1 97 ? -18.889 -5.715 0.041 1.00 92.38 97 GLY A C 1
ATOM 767 O O . GLY A 1 97 ? -17.931 -5.577 -0.724 1.00 92.38 97 GLY A O 1
ATOM 768 N N . GLN A 1 98 ? -18.838 -5.336 1.319 1.00 94.88 98 GLN A N 1
ATOM 769 C CA . GLN A 1 98 ? -17.612 -4.816 1.922 1.00 94.88 98 GLN A CA 1
ATOM 770 C C . GLN A 1 98 ? -16.538 -5.901 1.993 1.00 94.88 98 GLN A C 1
ATOM 772 O O . GLN A 1 98 ? -16.791 -7.042 2.372 1.00 94.88 98 GLN A O 1
ATOM 777 N N . VAL A 1 99 ? -15.316 -5.521 1.640 1.00 97.19 99 VAL A N 1
ATOM 778 C CA . VAL A 1 99 ? -14.155 -6.402 1.684 1.00 97.19 99 VAL A CA 1
ATOM 779 C C . VAL A 1 99 ? -13.579 -6.378 3.094 1.00 97.19 99 VAL A C 1
ATOM 781 O O . VAL A 1 99 ? -13.072 -5.351 3.552 1.00 97.19 99 VAL A O 1
ATOM 784 N N . GLU A 1 100 ? -13.675 -7.504 3.795 1.00 97.06 100 GLU A N 1
ATOM 785 C CA . GLU A 1 100 ? -13.059 -7.676 5.114 1.00 97.06 100 GLU A CA 1
ATOM 786 C C . GLU A 1 100 ? -11.600 -8.120 5.010 1.00 97.06 100 GLU A C 1
ATOM 788 O O . GLU A 1 100 ? -10.743 -7.644 5.757 1.00 97.06 100 GLU A O 1
ATOM 793 N N . GLU A 1 101 ? -11.319 -8.986 4.042 1.00 97.06 101 GLU A N 1
ATOM 794 C CA . GLU A 1 101 ? -10.010 -9.569 3.798 1.00 97.06 101 GLU A CA 1
ATOM 795 C C . GLU A 1 101 ? -9.764 -9.788 2.305 1.00 97.06 101 GLU A C 1
ATOM 797 O O . GLU A 1 101 ? -10.698 -9.987 1.526 1.00 97.06 101 GLU A O 1
ATOM 802 N N . ILE A 1 102 ? -8.489 -9.728 1.925 1.00 98.06 102 ILE A N 1
ATOM 803 C CA . ILE A 1 102 ? -8.004 -9.948 0.566 1.00 98.06 102 ILE A CA 1
ATOM 804 C C . ILE A 1 102 ? -7.447 -11.365 0.459 1.00 98.06 102 ILE A C 1
ATOM 806 O O . ILE A 1 102 ? -6.437 -11.705 1.094 1.00 98.06 102 ILE A O 1
ATOM 810 N N . ASP A 1 103 ? -8.071 -12.162 -0.400 1.00 97.38 103 ASP A N 1
ATOM 811 C CA . ASP A 1 103 ? -7.641 -13.520 -0.714 1.00 97.38 103 ASP A CA 1
ATOM 812 C C . ASP A 1 103 ?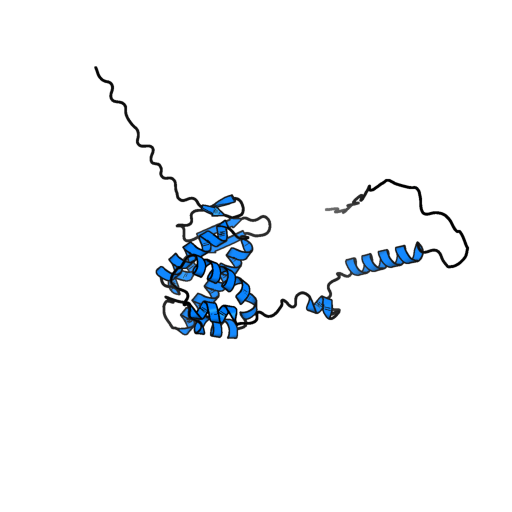 -6.812 -13.594 -2.013 1.00 97.38 103 ASP A C 1
ATOM 814 O O . ASP A 1 103 ? -6.613 -12.611 -2.741 1.00 97.38 103 ASP A O 1
ATOM 818 N N . ALA A 1 104 ? -6.285 -14.786 -2.301 1.00 97.31 104 ALA A N 1
ATOM 819 C CA . ALA A 1 104 ? -5.529 -15.040 -3.522 1.00 97.31 104 ALA A CA 1
ATOM 820 C C . ALA A 1 104 ? -6.395 -14.886 -4.787 1.00 97.31 104 ALA A C 1
ATOM 822 O O . ALA A 1 104 ? -5.873 -14.520 -5.843 1.00 97.31 104 ALA A O 1
ATOM 823 N N . GLU A 1 105 ? -7.706 -15.128 -4.689 1.00 97.00 105 GLU A N 1
ATOM 824 C CA . GLU A 1 105 ? -8.638 -15.028 -5.811 1.00 97.00 105 GLU A CA 1
ATOM 825 C C . GLU A 1 105 ? -8.807 -13.571 -6.260 1.00 97.00 105 GLU A C 1
ATOM 827 O O . GLU A 1 105 ? -8.722 -13.272 -7.452 1.00 97.00 105 GLU A O 1
ATOM 832 N N . ASP A 1 106 ? -8.962 -12.640 -5.316 1.00 97.19 106 ASP A N 1
ATOM 833 C CA . ASP A 1 106 ? -9.052 -11.207 -5.593 1.00 97.19 106 ASP A CA 1
ATOM 834 C C . ASP A 1 106 ? -7.801 -10.709 -6.311 1.00 97.19 106 ASP A C 1
ATOM 836 O O . ASP A 1 106 ? -7.895 -9.982 -7.304 1.00 97.19 106 ASP A O 1
ATOM 840 N N . VAL A 1 107 ? -6.622 -11.132 -5.845 1.00 97.44 107 VAL A N 1
ATOM 841 C CA . VAL A 1 107 ? -5.348 -10.777 -6.476 1.00 97.44 107 VAL A CA 1
ATOM 842 C C . VAL A 1 107 ? -5.239 -11.395 -7.868 1.00 97.44 107 VAL A C 1
ATOM 844 O O . VAL A 1 107 ? -4.790 -10.714 -8.794 1.00 97.44 107 VAL A O 1
ATOM 847 N N . ALA A 1 108 ? -5.654 -12.651 -8.046 1.00 96.62 108 ALA A N 1
ATOM 848 C CA . ALA A 1 108 ? -5.617 -13.337 -9.335 1.00 96.62 108 ALA A CA 1
ATOM 849 C C . ALA A 1 108 ? -6.494 -12.619 -10.368 1.00 96.62 108 ALA A C 1
ATOM 851 O O . ALA A 1 108 ? -6.022 -12.266 -11.452 1.00 96.62 108 ALA A O 1
ATOM 852 N N . HIS A 1 109 ? -7.741 -12.326 -10.004 1.00 96.25 109 HIS A N 1
ATOM 853 C CA . HIS A 1 109 ? -8.687 -11.610 -10.856 1.00 96.25 109 HIS A CA 1
ATOM 854 C C . HIS A 1 109 ? -8.241 -10.167 -11.132 1.00 96.25 109 HIS A C 1
ATOM 856 O O . HIS A 1 109 ? -8.334 -9.686 -12.264 1.00 96.25 109 HIS A O 1
ATOM 862 N N . TRP A 1 110 ? -7.681 -9.480 -10.132 1.00 96.75 110 TRP A N 1
ATOM 863 C CA . TRP A 1 110 ? -7.114 -8.144 -10.313 1.00 96.75 110 TRP A CA 1
ATOM 864 C C . TRP A 1 110 ? -5.926 -8.152 -11.283 1.00 96.75 110 TRP A C 1
ATOM 866 O O . TRP A 1 110 ? -5.828 -7.274 -12.148 1.00 96.75 110 TRP A O 1
ATOM 876 N N . CYS A 1 111 ? -5.055 -9.164 -11.202 1.00 95.44 111 CYS A N 1
ATOM 877 C CA . CYS A 1 111 ? -3.957 -9.365 -12.149 1.00 95.44 111 CYS A CA 1
ATOM 878 C C . CYS A 1 111 ? -4.470 -9.681 -13.559 1.00 95.44 111 CYS A C 1
ATOM 880 O O . CYS A 1 111 ? -3.940 -9.131 -14.527 1.00 95.44 111 CYS A O 1
ATOM 882 N N . ALA A 1 112 ? -5.516 -10.507 -13.681 1.00 93.94 112 ALA A N 1
ATOM 883 C CA . ALA A 1 112 ? -6.128 -10.879 -14.957 1.00 93.94 112 ALA A CA 1
ATOM 884 C C . ALA A 1 112 ? -6.706 -9.674 -15.722 1.00 93.94 112 ALA A C 1
ATOM 886 O O . ALA A 1 112 ? -6.742 -9.686 -16.950 1.00 93.94 112 ALA A O 1
ATOM 887 N N . ARG A 1 113 ? -7.064 -8.585 -15.025 1.00 92.19 113 ARG A N 1
ATOM 888 C CA . ARG A 1 113 ? -7.444 -7.294 -15.634 1.00 92.19 113 ARG A CA 1
ATOM 889 C C . ARG A 1 113 ? -6.269 -6.464 -16.178 1.00 92.19 113 ARG A C 1
ATOM 891 O O . ARG A 1 113 ? -6.462 -5.313 -16.556 1.00 92.19 113 ARG A O 1
ATOM 898 N N . GLY A 1 114 ? -5.057 -7.017 -16.213 1.00 91.81 114 GLY A N 1
ATOM 899 C CA . GLY A 1 114 ? -3.868 -6.347 -16.746 1.00 91.81 114 GLY A CA 1
ATOM 900 C C . GLY A 1 114 ? -3.065 -5.559 -15.709 1.00 91.81 114 GLY A C 1
ATOM 901 O O . GLY A 1 114 ? -2.094 -4.895 -16.060 1.00 91.81 114 GLY A O 1
ATOM 902 N N . ASN A 1 115 ? -3.400 -5.661 -14.419 1.00 94.25 115 ASN A N 1
ATOM 903 C CA . ASN A 1 115 ? -2.694 -4.928 -13.363 1.00 94.25 115 ASN A CA 1
ATOM 904 C C . ASN A 1 115 ? -1.410 -5.620 -12.871 1.00 94.25 115 ASN A C 1
ATOM 906 O O . ASN A 1 115 ? -0.767 -5.153 -11.932 1.00 94.25 115 ASN A O 1
ATOM 910 N N . VAL A 1 116 ? -0.989 -6.717 -13.507 1.00 94.12 116 VAL A N 1
ATOM 911 C CA . VAL A 1 116 ? 0.182 -7.505 -13.083 1.00 94.12 116 VAL A CA 1
ATOM 912 C C . VAL A 1 116 ? 1.475 -6.677 -12.999 1.00 94.12 116 VAL A C 1
ATOM 914 O O . VAL A 1 116 ? 2.305 -6.915 -12.123 1.00 94.12 116 VAL A O 1
ATOM 917 N N . ALA A 1 117 ? 1.635 -5.648 -13.840 1.00 91.44 117 ALA A N 1
ATOM 918 C CA . ALA A 1 117 ? 2.787 -4.739 -13.807 1.00 91.44 117 ALA A CA 1
ATOM 919 C C . ALA A 1 117 ? 2.887 -3.938 -12.491 1.00 91.44 117 ALA A C 1
ATOM 921 O O . ALA A 1 117 ? 3.968 -3.496 -12.096 1.00 91.44 117 ALA A O 1
ATOM 922 N N . HIS A 1 118 ? 1.763 -3.773 -11.793 1.00 93.75 118 HIS A N 1
ATOM 923 C CA . HIS A 1 118 ? 1.645 -3.044 -10.533 1.00 93.75 118 HIS A CA 1
ATOM 924 C C . HIS A 1 118 ? 1.784 -3.938 -9.296 1.00 93.75 118 HIS A C 1
ATOM 926 O O . HIS A 1 118 ? 1.881 -3.439 -8.173 1.00 93.75 118 HIS A O 1
ATOM 932 N N . LEU A 1 119 ? 1.867 -5.258 -9.480 1.00 95.19 119 LEU A N 1
ATOM 933 C CA . LEU A 1 119 ? 1.947 -6.220 -8.383 1.00 95.19 119 LEU A CA 1
ATOM 934 C C . LEU A 1 119 ? 3.176 -5.995 -7.488 1.00 95.19 119 LEU A C 1
ATOM 936 O O . LEU A 1 119 ? 3.114 -6.207 -6.280 1.00 95.19 119 LEU A O 1
ATOM 940 N N . ALA A 1 120 ? 4.280 -5.493 -8.049 1.00 93.94 120 ALA A N 1
ATOM 941 C CA . ALA A 1 120 ? 5.466 -5.145 -7.269 1.00 93.94 120 ALA A CA 1
ATOM 942 C C . ALA A 1 120 ? 5.174 -4.097 -6.176 1.00 93.94 120 ALA A C 1
ATOM 944 O O . ALA A 1 120 ? 5.745 -4.174 -5.092 1.00 93.94 120 ALA A O 1
ATOM 945 N N . GLN A 1 121 ? 4.272 -3.142 -6.432 1.00 94.75 121 GLN A N 1
ATOM 946 C CA . GLN A 1 121 ? 3.890 -2.123 -5.448 1.00 94.75 121 GLN A CA 1
ATOM 947 C C . GLN A 1 121 ? 3.034 -2.723 -4.328 1.00 94.75 121 GLN A C 1
ATOM 949 O O . GLN A 1 121 ? 3.271 -2.430 -3.157 1.00 94.75 121 GLN A O 1
ATOM 954 N N . LEU A 1 122 ? 2.099 -3.612 -4.678 1.00 95.94 122 LEU A N 1
ATOM 955 C CA . LEU A 1 122 ? 1.287 -4.342 -3.702 1.00 95.94 122 LEU A CA 1
ATOM 956 C C . LEU A 1 122 ? 2.130 -5.252 -2.811 1.00 95.94 122 LEU A C 1
ATOM 958 O O . LEU A 1 122 ? 1.914 -5.273 -1.605 1.00 95.94 122 LEU A O 1
ATOM 962 N N . ARG A 1 123 ? 3.129 -5.949 -3.365 1.00 95.94 123 ARG A N 1
ATOM 963 C CA . ARG A 1 123 ? 4.016 -6.824 -2.581 1.00 95.94 123 ARG A CA 1
ATOM 964 C C . ARG A 1 123 ? 4.734 -6.091 -1.460 1.00 95.94 123 ARG A C 1
ATOM 966 O O . ARG A 1 123 ? 4.853 -6.633 -0.372 1.00 95.94 123 ARG A O 1
ATOM 973 N N . ILE A 1 124 ? 5.211 -4.872 -1.709 1.00 96.12 124 ILE A N 1
ATOM 974 C CA . ILE A 1 124 ? 5.915 -4.085 -0.685 1.00 96.12 124 ILE A CA 1
ATOM 975 C C . ILE A 1 124 ? 4.968 -3.758 0.478 1.00 96.12 124 ILE A C 1
ATOM 977 O O . ILE A 1 124 ? 5.359 -3.849 1.645 1.00 96.12 124 ILE A O 1
ATOM 981 N N . LEU A 1 125 ? 3.722 -3.402 0.160 1.00 97.31 125 LEU A N 1
ATOM 982 C CA . LEU A 1 125 ? 2.688 -3.162 1.160 1.00 97.31 125 LEU A CA 1
ATOM 983 C C . LEU A 1 125 ? 2.328 -4.445 1.908 1.00 97.31 125 LEU A C 1
ATOM 985 O O . LEU A 1 125 ? 2.352 -4.445 3.133 1.00 97.31 125 LEU A O 1
ATOM 989 N N . ALA A 1 126 ? 2.075 -5.538 1.190 1.00 96.81 126 ALA A N 1
ATOM 990 C CA . ALA A 1 126 ? 1.753 -6.834 1.769 1.00 96.81 126 ALA A CA 1
ATOM 991 C C . ALA A 1 126 ? 2.878 -7.352 2.678 1.00 96.81 126 ALA A C 1
ATOM 993 O O . ALA A 1 126 ? 2.610 -7.839 3.768 1.00 96.81 126 ALA A O 1
ATOM 994 N N . GLU A 1 127 ? 4.144 -7.187 2.301 1.00 96.62 127 GLU A N 1
ATOM 995 C CA . GLU A 1 127 ? 5.271 -7.583 3.151 1.00 96.62 127 GLU A CA 1
ATOM 996 C C . GLU A 1 127 ? 5.310 -6.779 4.455 1.00 96.62 127 GLU A C 1
ATOM 998 O O . GLU A 1 127 ? 5.517 -7.333 5.535 1.00 96.62 127 GLU A O 1
ATOM 1003 N N . THR A 1 128 ? 5.055 -5.470 4.369 1.00 96.81 128 THR A N 1
ATOM 1004 C CA . THR A 1 128 ? 4.950 -4.604 5.553 1.00 96.81 128 THR A CA 1
ATOM 1005 C C . THR A 1 128 ? 3.769 -5.031 6.426 1.00 96.81 128 THR A C 1
ATOM 1007 O O . THR A 1 128 ? 3.890 -5.099 7.646 1.00 96.81 128 THR A O 1
ATOM 1010 N N . TRP A 1 129 ? 2.643 -5.373 5.803 1.00 96.94 129 TRP A N 1
ATOM 1011 C CA . TRP A 1 129 ? 1.443 -5.879 6.464 1.00 96.94 129 TRP A CA 1
ATOM 1012 C C . TRP A 1 129 ? 1.706 -7.171 7.238 1.00 96.94 129 TRP A C 1
ATOM 1014 O O . TRP A 1 129 ? 1.367 -7.268 8.418 1.00 96.94 129 TRP A O 1
ATOM 1024 N N . ARG A 1 130 ? 2.386 -8.123 6.587 1.00 96.50 130 ARG A N 1
ATOM 1025 C CA . ARG A 1 130 ? 2.795 -9.409 7.156 1.00 96.50 130 ARG A CA 1
ATOM 1026 C C . ARG A 1 130 ? 3.773 -9.224 8.308 1.00 96.50 130 ARG A C 1
ATOM 1028 O O . ARG A 1 130 ? 3.590 -9.813 9.362 1.00 96.50 130 ARG A O 1
ATOM 1035 N N . THR A 1 131 ? 4.767 -8.351 8.141 1.00 97.00 131 THR A N 1
ATOM 1036 C CA . THR A 1 131 ? 5.760 -8.034 9.186 1.00 97.00 131 THR A CA 1
ATOM 1037 C C . THR A 1 131 ? 5.101 -7.496 10.459 1.00 97.00 131 THR A C 1
ATOM 1039 O O . THR A 1 131 ? 5.567 -7.758 11.564 1.00 97.00 131 THR A O 1
ATOM 1042 N N . LEU A 1 132 ? 4.005 -6.749 10.314 1.00 96.50 132 LEU A N 1
ATOM 1043 C CA . LEU A 1 132 ? 3.247 -6.189 11.431 1.00 96.50 132 LEU A CA 1
ATOM 1044 C C . LEU A 1 132 ? 2.180 -7.149 11.992 1.00 96.50 132 LEU A C 1
ATOM 1046 O O . LEU A 1 132 ? 1.499 -6.773 12.944 1.00 96.50 132 LEU A O 1
ATOM 1050 N N . ASN A 1 133 ? 2.032 -8.356 11.427 1.00 96.62 133 ASN A N 1
ATOM 1051 C CA . ASN A 1 133 ? 1.007 -9.346 11.781 1.00 96.62 133 ASN A CA 1
ATOM 1052 C C . ASN A 1 133 ? -0.411 -8.746 11.832 1.00 96.62 133 ASN A C 1
ATOM 1054 O O . ASN A 1 133 ? -1.161 -8.957 12.786 1.00 96.62 133 ASN A O 1
ATOM 1058 N N . LEU A 1 134 ? -0.755 -7.938 10.828 1.00 96.75 134 LEU A N 1
ATOM 1059 C CA . LEU A 1 134 ? -2.052 -7.268 10.753 1.00 96.75 134 LEU A CA 1
ATOM 1060 C C . LEU A 1 134 ? -3.081 -8.133 10.003 1.00 96.75 134 LEU A C 1
ATOM 1062 O O . LEU A 1 134 ? -2.716 -8.784 9.023 1.00 96.75 134 LEU A O 1
ATOM 1066 N N . PRO A 1 135 ? -4.364 -8.116 10.408 1.00 96.75 135 PRO A N 1
ATOM 1067 C CA . PRO A 1 135 ? -5.423 -8.832 9.700 1.00 96.75 135 PRO A CA 1
ATOM 1068 C C . PRO A 1 135 ? -5.767 -8.167 8.355 1.00 96.75 135 PRO A C 1
ATOM 1070 O O . PRO A 1 135 ? -5.385 -7.023 8.094 1.00 96.75 135 PRO A O 1
ATOM 1073 N N . GLY A 1 136 ? -6.514 -8.877 7.506 1.00 96.25 136 GLY A N 1
ATOM 1074 C CA . GLY A 1 136 ? -7.087 -8.338 6.266 1.00 96.25 136 GLY A CA 1
ATOM 1075 C C . GLY A 1 136 ? -6.377 -8.737 4.967 1.00 96.25 136 GLY A C 1
ATOM 1076 O O . GLY A 1 136 ? -6.890 -8.455 3.890 1.00 96.25 136 GLY A O 1
ATOM 1077 N N . ILE A 1 137 ? -5.231 -9.417 5.032 1.00 97.25 137 ILE A N 1
ATOM 1078 C CA . ILE A 1 137 ? -4.649 -10.131 3.886 1.00 97.25 137 ILE A CA 1
ATOM 1079 C C . ILE A 1 137 ? -4.419 -11.569 4.333 1.00 97.25 137 ILE A C 1
ATOM 1081 O O . ILE A 1 137 ? -3.746 -11.794 5.341 1.00 97.25 137 ILE A O 1
ATOM 1085 N N . LEU A 1 138 ? -4.990 -12.527 3.606 1.00 97.12 138 LEU A N 1
ATOM 1086 C CA . LEU A 1 138 ? -4.839 -13.934 3.953 1.00 97.12 138 LEU A CA 1
ATOM 1087 C C . LEU A 1 138 ? -3.394 -14.419 3.711 1.00 97.12 138 LEU A C 1
ATOM 1089 O O . LEU A 1 138 ? -2.747 -13.969 2.758 1.00 97.12 138 LEU A O 1
ATOM 1093 N N . PRO A 1 139 ? -2.857 -15.332 4.545 1.00 94.75 139 PRO A N 1
ATOM 1094 C CA . PRO A 1 139 ? -1.496 -15.855 4.401 1.00 94.75 139 PRO A CA 1
ATOM 1095 C C . PRO A 1 139 ? -1.200 -16.418 3.005 1.00 94.75 139 PRO A C 1
ATOM 1097 O O . PRO A 1 139 ? -0.180 -16.076 2.405 1.00 94.75 139 PRO A O 1
ATOM 1100 N N . GLU A 1 140 ? -2.122 -17.199 2.444 1.00 96.31 140 GLU A N 1
ATOM 1101 C CA . GLU A 1 140 ? -2.015 -17.780 1.105 1.00 96.31 140 GLU A CA 1
ATOM 1102 C C . GLU A 1 140 ? -1.925 -16.718 0.002 1.00 96.31 140 GLU A C 1
ATOM 1104 O O . GLU A 1 140 ? -1.291 -16.943 -1.031 1.00 96.31 140 GLU A O 1
ATOM 1109 N N . THR A 1 141 ? -2.490 -15.529 0.226 1.00 97.00 141 THR A N 1
ATOM 1110 C CA . THR A 1 141 ? -2.385 -14.397 -0.697 1.00 97.00 141 THR A CA 1
ATOM 1111 C C . THR A 1 141 ? -0.939 -13.928 -0.801 1.00 97.00 141 THR A C 1
ATOM 1113 O O . THR A 1 141 ? -0.488 -13.576 -1.891 1.00 97.00 141 THR A O 1
ATOM 1116 N N . HIS A 1 142 ? -0.175 -13.946 0.297 1.00 95.44 142 HIS A N 1
ATOM 1117 C CA . HIS A 1 142 ? 1.247 -13.595 0.267 1.00 95.44 142 HIS A CA 1
ATOM 1118 C C . HIS A 1 142 ? 2.052 -14.589 -0.571 1.00 95.44 142 HIS A C 1
ATOM 1120 O O . HIS A 1 142 ? 2.856 -14.171 -1.409 1.00 95.44 142 HIS A O 1
ATOM 1126 N N . ASP A 1 143 ? 1.800 -15.883 -0.386 1.00 95.62 143 ASP A N 1
ATOM 1127 C CA . ASP A 1 143 ? 2.487 -16.942 -1.124 1.00 95.62 143 ASP A CA 1
ATOM 1128 C C . ASP A 1 143 ? 2.131 -16.898 -2.612 1.00 95.62 143 ASP A C 1
ATOM 1130 O O . ASP A 1 143 ? 3.015 -16.945 -3.472 1.00 95.62 143 ASP A O 1
ATOM 1134 N N . PHE A 1 144 ? 0.851 -16.701 -2.930 1.00 96.50 144 PHE A N 1
ATOM 1135 C CA . PHE A 1 144 ? 0.386 -16.513 -4.299 1.00 96.50 144 PHE A CA 1
ATOM 1136 C C . PHE A 1 144 ? 1.021 -15.279 -4.949 1.00 96.50 144 PHE A C 1
ATOM 1138 O O . PHE A 1 144 ? 1.584 -15.354 -6.047 1.00 96.50 144 PHE A O 1
ATOM 1145 N N . MET A 1 145 ? 1.013 -14.141 -4.246 1.00 95.56 145 MET A N 1
ATOM 1146 C CA . MET A 1 145 ? 1.672 -12.929 -4.713 1.00 95.56 145 MET A CA 1
ATOM 1147 C C . MET A 1 145 ? 3.152 -13.165 -4.965 1.00 95.56 145 MET A C 1
ATOM 1149 O O . MET A 1 145 ? 3.652 -12.594 -5.925 1.00 95.56 145 MET A O 1
ATOM 1153 N N . ALA A 1 146 ? 3.860 -13.967 -4.168 1.00 93.56 146 ALA A N 1
ATOM 1154 C CA . ALA A 1 146 ? 5.280 -14.253 -4.369 1.00 93.56 146 ALA A CA 1
ATOM 1155 C C . ALA A 1 146 ? 5.556 -15.096 -5.629 1.00 93.56 146 ALA A C 1
ATOM 1157 O O . ALA A 1 146 ? 6.585 -14.897 -6.277 1.00 93.56 146 ALA A O 1
ATOM 1158 N N . GLN A 1 147 ? 4.633 -15.982 -6.011 1.00 94.62 147 GLN A N 1
ATOM 1159 C CA . GLN A 1 147 ? 4.788 -16.898 -7.149 1.00 94.62 147 GLN A CA 1
ATOM 1160 C C . GLN A 1 147 ? 4.581 -16.232 -8.517 1.00 94.62 147 GLN A C 1
ATOM 1162 O O . GLN A 1 147 ? 5.158 -16.669 -9.515 1.00 94.62 147 GLN A O 1
ATOM 1167 N N . ILE A 1 148 ? 3.780 -15.166 -8.596 1.00 93.62 148 ILE A N 1
ATOM 1168 C CA . ILE A 1 148 ? 3.510 -14.491 -9.874 1.00 93.62 148 ILE A CA 1
ATOM 1169 C C . ILE A 1 148 ? 4.796 -13.858 -10.432 1.00 93.62 148 ILE A C 1
ATOM 1171 O O . ILE A 1 148 ? 5.565 -13.210 -9.725 1.00 93.62 148 ILE A O 1
ATOM 1175 N N . ARG A 1 149 ? 5.044 -13.955 -11.737 1.00 90.44 149 ARG A N 1
ATOM 1176 C CA . ARG A 1 149 ? 6.143 -13.210 -12.364 1.00 90.44 149 ARG A CA 1
ATOM 1177 C C . ARG A 1 149 ? 5.643 -11.848 -12.835 1.00 90.44 149 ARG A C 1
ATOM 1179 O O . ARG A 1 149 ? 4.770 -11.773 -13.691 1.00 90.44 149 ARG A O 1
ATOM 1186 N N . VAL A 1 150 ? 6.216 -10.770 -12.298 1.00 87.94 150 VAL A N 1
ATOM 1187 C CA . VAL A 1 150 ? 5.924 -9.409 -12.774 1.00 87.94 150 VAL A CA 1
ATOM 1188 C C . VAL A 1 150 ? 6.636 -9.208 -14.114 1.00 87.94 150 VAL A C 1
ATOM 1190 O O . VAL A 1 150 ? 7.850 -9.440 -14.174 1.00 87.94 150 VAL A O 1
ATOM 1193 N N . PRO A 1 151 ? 5.928 -8.804 -15.184 1.00 82.69 151 PRO A N 1
ATOM 1194 C CA . PRO A 1 151 ? 6.565 -8.479 -16.450 1.00 82.69 151 PRO A CA 1
ATOM 1195 C C . PRO A 1 151 ? 7.632 -7.395 -16.255 1.00 82.69 151 PRO A C 1
ATOM 1197 O O . PRO A 1 151 ? 7.408 -6.448 -15.492 1.00 82.69 151 PRO A O 1
ATOM 1200 N N . PRO A 1 152 ? 8.800 -7.506 -16.908 1.00 76.81 152 PRO A N 1
ATOM 1201 C CA . PRO A 1 152 ? 9.765 -6.419 -16.900 1.00 76.81 152 PRO A CA 1
ATOM 1202 C C . PRO A 1 152 ? 9.125 -5.172 -17.521 1.00 76.81 152 PRO A C 1
ATOM 1204 O O . PRO A 1 152 ? 8.300 -5.272 -18.426 1.00 76.81 152 PRO A O 1
ATOM 1207 N N . LYS A 1 153 ? 9.500 -3.984 -17.042 1.00 70.31 153 LYS A N 1
ATOM 1208 C CA . LYS A 1 153 ? 9.110 -2.747 -17.722 1.00 70.31 153 LYS A CA 1
ATOM 1209 C C . LYS A 1 153 ? 9.776 -2.710 -19.097 1.00 70.31 153 LYS A C 1
ATOM 1211 O O . LYS A 1 153 ? 11.005 -2.760 -19.180 1.00 70.31 153 LYS A O 1
ATOM 1216 N N . ASN A 1 154 ? 8.973 -2.575 -20.148 1.00 66.50 154 ASN A N 1
ATOM 1217 C CA . ASN A 1 154 ? 9.451 -2.485 -21.529 1.00 66.50 154 ASN A CA 1
ATOM 1218 C C . ASN A 1 154 ? 10.019 -1.097 -21.878 1.00 66.50 154 ASN A C 1
ATOM 1220 O O . ASN A 1 154 ? 10.315 -0.833 -23.036 1.00 66.50 154 ASN A O 1
ATOM 1224 N N . ASP A 1 155 ? 10.265 -0.231 -20.888 1.00 64.44 155 ASP A N 1
ATOM 1225 C CA . ASP A 1 155 ? 10.884 1.094 -21.065 1.00 64.44 155 ASP A CA 1
ATOM 1226 C C . ASP A 1 155 ? 12.227 1.021 -21.822 1.00 64.44 155 ASP A C 1
ATOM 1228 O O . ASP A 1 155 ? 12.652 1.980 -22.457 1.00 64.44 155 ASP A O 1
ATOM 1232 N N . LYS A 1 156 ? 12.903 -0.136 -21.783 1.00 64.88 156 LYS A N 1
ATOM 1233 C CA . LYS A 1 156 ? 14.159 -0.389 -22.506 1.00 64.88 156 LYS A CA 1
ATOM 1234 C C . LYS A 1 156 ? 13.978 -1.128 -23.828 1.00 64.88 156 LYS A C 1
ATOM 1236 O O . LYS A 1 156 ? 14.962 -1.352 -24.520 1.00 64.88 156 LYS A O 1
ATOM 1241 N N . GLU A 1 157 ? 12.769 -1.548 -24.179 1.00 69.31 157 GLU A N 1
ATOM 1242 C CA . GLU A 1 157 ? 12.517 -2.306 -25.402 1.00 69.31 157 GLU A CA 1
ATOM 1243 C C . GLU A 1 157 ? 12.644 -1.419 -26.633 1.00 69.31 157 GLU A C 1
ATOM 1245 O O . GLU A 1 157 ? 13.298 -1.825 -27.584 1.00 69.31 157 GLU A O 1
ATOM 1250 N N . ALA A 1 158 ? 12.153 -0.179 -26.585 1.00 65.06 158 ALA A N 1
ATOM 1251 C CA . ALA A 1 158 ? 12.369 0.791 -27.660 1.00 65.06 158 ALA A CA 1
ATOM 1252 C C . ALA A 1 158 ? 13.866 1.070 -27.890 1.00 65.06 158 ALA A C 1
ATOM 1254 O O . ALA A 1 158 ? 14.329 1.113 -29.027 1.00 65.06 158 ALA A O 1
ATOM 1255 N N . VAL A 1 159 ? 14.639 1.148 -26.800 1.00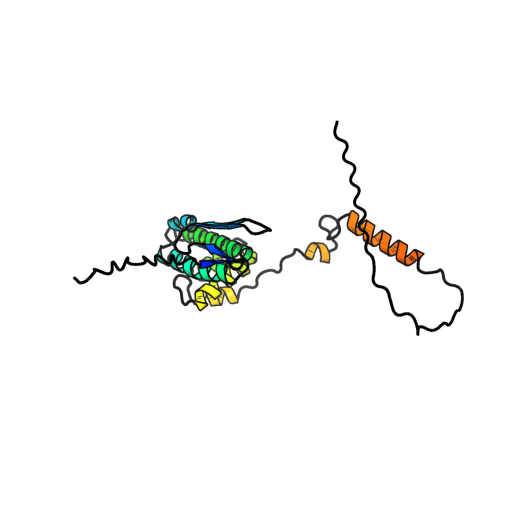 64.12 159 VAL A N 1
ATOM 1256 C CA . VAL A 1 159 ? 16.104 1.275 -26.841 1.00 64.12 159 VAL A CA 1
ATOM 1257 C C . VAL A 1 159 ? 16.759 0.008 -27.404 1.00 64.12 159 VAL A C 1
ATOM 1259 O O . VAL A 1 159 ? 17.659 0.083 -28.231 1.00 64.12 159 VAL A O 1
ATOM 1262 N N . ARG A 1 160 ? 16.303 -1.176 -26.981 1.00 64.00 160 ARG A N 1
ATOM 1263 C CA . ARG A 1 160 ? 16.858 -2.473 -27.395 1.00 64.00 160 ARG A CA 1
ATOM 1264 C C . ARG A 1 160 ? 16.528 -2.824 -28.847 1.00 64.00 160 ARG A C 1
ATOM 1266 O O . ARG A 1 160 ? 17.323 -3.497 -29.493 1.00 64.00 160 ARG A O 1
ATOM 1273 N N . THR A 1 161 ? 15.367 -2.402 -29.335 1.00 71.56 161 THR A N 1
ATOM 1274 C CA . THR A 1 161 ? 14.858 -2.689 -30.687 1.00 71.56 161 THR A CA 1
ATOM 1275 C C . THR A 1 161 ? 15.194 -1.599 -31.694 1.00 71.56 161 THR A C 1
ATOM 1277 O O . THR A 1 161 ? 14.854 -1.760 -32.862 1.00 71.56 161 THR A O 1
ATOM 1280 N N . TRP A 1 162 ? 15.874 -0.525 -31.269 1.00 62.44 162 TRP A N 1
ATOM 1281 C CA . TRP A 1 162 ? 16.206 0.612 -32.130 1.00 62.44 162 TRP A CA 1
ATOM 1282 C C . TRP A 1 162 ? 14.966 1.156 -32.849 1.00 62.44 162 TRP A C 1
ATOM 1284 O O . TRP A 1 162 ? 14.998 1.436 -34.045 1.00 62.44 162 TRP A O 1
ATOM 1294 N N . ASN A 1 163 ? 13.846 1.253 -32.128 1.00 66.50 163 ASN A N 1
ATOM 1295 C CA . ASN A 1 163 ? 12.598 1.726 -32.711 1.00 66.50 163 ASN A CA 1
ATOM 1296 C C . ASN A 1 163 ? 12.773 3.194 -33.166 1.00 66.50 163 ASN A C 1
ATOM 1298 O O . ASN A 1 163 ? 13.038 4.037 -32.307 1.00 66.50 163 ASN A O 1
ATOM 1302 N N . PRO A 1 164 ? 12.628 3.519 -34.467 1.00 64.06 164 PRO A N 1
ATOM 1303 C CA . PRO A 1 164 ? 12.864 4.869 -34.982 1.00 64.06 164 PRO A CA 1
ATOM 1304 C C . PRO A 1 164 ? 11.851 5.905 -34.469 1.00 64.06 164 PRO A C 1
ATOM 1306 O O . PRO A 1 164 ? 12.194 7.078 -34.366 1.00 64.06 164 PRO A O 1
ATOM 1309 N N . ASP A 1 165 ? 10.641 5.481 -34.088 1.00 67.12 165 ASP A N 1
ATOM 1310 C CA . ASP A 1 165 ? 9.574 6.375 -33.615 1.00 67.12 165 ASP A CA 1
ATOM 1311 C C . ASP A 1 165 ? 9.565 6.540 -32.084 1.00 67.12 165 ASP A C 1
ATOM 1313 O O . ASP A 1 165 ? 9.065 7.535 -31.559 1.00 67.12 165 ASP A O 1
ATOM 1317 N N . ALA A 1 166 ? 10.118 5.568 -31.351 1.00 64.12 166 ALA A N 1
ATOM 1318 C CA . ALA A 1 166 ? 10.138 5.533 -29.881 1.00 64.12 166 ALA A CA 1
ATOM 1319 C C . ALA A 1 166 ? 11.561 5.562 -29.281 1.00 64.12 166 ALA A C 1
ATOM 1321 O O . ALA A 1 166 ? 11.746 5.261 -28.100 1.00 64.12 166 ALA A O 1
ATOM 1322 N N . GLY A 1 167 ? 12.567 5.861 -30.106 1.00 55.62 167 GLY A N 1
ATOM 1323 C CA . GLY A 1 167 ? 13.989 5.712 -29.800 1.00 55.62 167 GLY A CA 1
ATOM 1324 C C . GLY A 1 167 ? 14.487 6.550 -28.619 1.00 55.62 167 GLY A C 1
ATOM 1325 O O . GLY A 1 167 ? 13.953 7.607 -28.295 1.00 55.62 167 GLY A O 1
ATOM 1326 N N . ALA A 1 168 ? 15.551 6.055 -27.977 1.00 57.16 168 ALA A N 1
ATOM 1327 C CA . ALA A 1 168 ? 16.140 6.628 -26.761 1.00 57.16 168 ALA A CA 1
ATOM 1328 C C . ALA A 1 168 ? 16.753 8.020 -26.949 1.00 57.16 168 ALA A C 1
ATOM 1330 O O . ALA A 1 168 ? 16.927 8.732 -25.964 1.00 57.16 168 ALA A O 1
ATOM 1331 N N . TYR A 1 169 ? 17.110 8.366 -28.185 1.00 57.75 169 TYR A N 1
ATOM 1332 C CA . TYR A 1 169 ? 17.803 9.601 -28.498 1.00 57.75 169 TYR A CA 1
ATOM 1333 C C . TYR A 1 169 ? 16.857 10.575 -29.172 1.00 57.75 169 TYR A C 1
ATOM 1335 O O . TYR A 1 169 ? 16.263 10.302 -30.215 1.00 57.75 169 TYR A O 1
ATOM 1343 N N . ARG A 1 170 ? 16.732 11.755 -28.572 1.00 63.62 170 ARG A N 1
ATOM 1344 C CA . ARG A 1 170 ? 16.150 12.899 -29.270 1.00 63.62 170 ARG A CA 1
ATOM 1345 C C . ARG A 1 170 ? 17.072 13.247 -30.445 1.00 63.62 170 ARG A C 1
ATOM 1347 O O . ARG A 1 170 ? 18.284 13.088 -30.310 1.00 63.62 170 ARG A O 1
ATOM 1354 N N . PRO A 1 171 ? 16.564 13.829 -31.545 1.00 69.06 171 PRO A N 1
ATOM 1355 C CA . PRO A 1 171 ? 17.406 14.265 -32.665 1.00 69.06 171 PRO A CA 1
ATOM 1356 C C . PRO A 1 171 ? 18.624 15.111 -32.244 1.00 69.06 171 PRO A C 1
ATOM 1358 O O . PRO A 1 171 ? 19.672 15.066 -32.880 1.00 69.06 171 PRO A O 1
ATOM 1361 N N . ALA A 1 172 ? 18.505 15.855 -31.138 1.00 70.12 172 ALA A N 1
ATOM 1362 C CA . ALA A 1 172 ? 19.594 16.630 -30.551 1.00 70.12 172 ALA A CA 1
ATOM 1363 C C . ALA A 1 172 ? 20.713 15.772 -29.927 1.00 70.12 172 ALA A C 1
ATOM 1365 O O . ALA A 1 172 ? 21.882 16.136 -30.015 1.00 70.12 172 ALA A O 1
ATOM 1366 N N . GLU A 1 173 ? 20.375 14.646 -29.300 1.00 74.62 173 GLU A N 1
ATOM 1367 C CA . GLU A 1 173 ? 21.347 13.738 -28.681 1.00 74.62 173 GLU A CA 1
ATOM 1368 C C . GLU A 1 173 ? 22.077 12.912 -29.748 1.00 74.62 173 GLU A C 1
ATOM 1370 O O . GLU A 1 173 ? 23.293 12.752 -29.662 1.00 74.62 173 GLU A O 1
ATOM 1375 N N . ASP A 1 174 ? 21.374 12.499 -30.807 1.00 77.19 174 ASP A N 1
ATOM 1376 C CA . ASP A 1 174 ? 21.976 11.872 -31.994 1.00 77.19 174 ASP A CA 1
ATOM 1377 C C . ASP A 1 174 ? 22.929 12.832 -32.720 1.00 77.19 174 ASP A C 1
ATOM 1379 O O . ASP A 1 174 ? 24.041 12.455 -33.097 1.00 77.19 174 ASP A O 1
ATOM 1383 N N . ALA A 1 175 ? 22.538 14.103 -32.869 1.00 80.62 175 ALA A N 1
ATOM 1384 C CA . ALA A 1 175 ? 23.404 15.131 -33.441 1.00 80.62 175 ALA A CA 1
ATOM 1385 C C . ALA A 1 175 ? 24.652 15.380 -32.578 1.00 80.62 175 ALA A C 1
ATOM 1387 O O . ALA A 1 175 ? 25.744 15.543 -33.119 1.00 80.62 175 ALA A O 1
ATOM 1388 N N . ALA A 1 176 ? 24.513 15.368 -31.248 1.00 81.69 176 ALA A N 1
ATOM 1389 C CA . ALA A 1 176 ? 25.636 15.519 -30.327 1.00 81.69 176 ALA A CA 1
ATOM 1390 C C . ALA A 1 176 ? 26.587 14.312 -30.368 1.00 81.69 176 ALA A C 1
ATOM 1392 O O . ALA A 1 176 ? 27.803 14.498 -30.410 1.00 81.69 176 ALA A O 1
ATOM 1393 N N . LEU A 1 177 ? 26.053 13.085 -30.416 1.00 80.88 177 LEU A N 1
ATOM 1394 C CA . LEU A 1 177 ? 26.845 11.864 -30.586 1.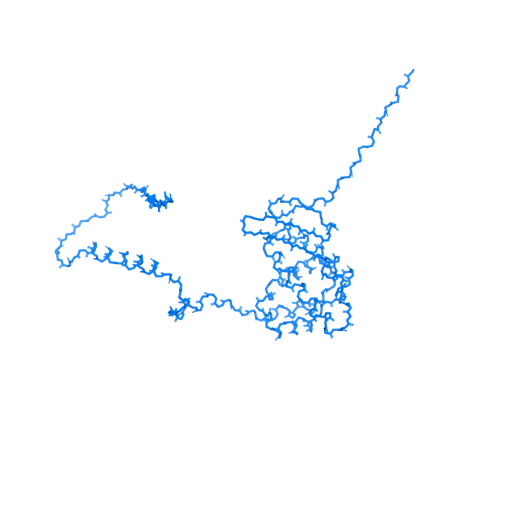00 80.88 177 LEU A CA 1
ATOM 1395 C C . LEU A 1 177 ? 27.596 11.872 -31.916 1.00 80.88 177 LEU A C 1
ATOM 1397 O O . LEU A 1 177 ? 28.790 11.582 -31.940 1.00 80.88 177 LEU A O 1
ATOM 1401 N N . LYS A 1 178 ? 26.925 12.263 -33.004 1.00 84.44 178 LYS A N 1
ATOM 1402 C CA . LYS A 1 178 ? 27.541 12.393 -34.326 1.00 84.44 178 LYS A CA 1
ATOM 1403 C C . LYS A 1 178 ? 28.643 13.450 -34.339 1.00 84.44 178 LYS A C 1
ATOM 1405 O O . LYS A 1 178 ? 29.743 13.160 -34.787 1.00 84.44 178 LYS A O 1
ATOM 1410 N N . ALA A 1 179 ? 28.391 14.627 -33.767 1.00 86.25 179 ALA A N 1
ATOM 1411 C CA . ALA A 1 179 ? 29.390 15.686 -33.661 1.00 86.25 179 ALA A CA 1
ATOM 1412 C C . ALA A 1 179 ? 30.605 15.262 -32.818 1.00 86.25 179 ALA A C 1
ATOM 1414 O O . ALA A 1 179 ? 31.738 15.565 -33.184 1.00 86.25 179 ALA A O 1
ATOM 1415 N N . ALA A 1 180 ? 30.390 14.533 -31.719 1.00 84.44 180 ALA A N 1
ATOM 1416 C CA . ALA A 1 180 ? 31.473 13.988 -30.904 1.00 84.44 180 ALA A CA 1
ATOM 1417 C C . ALA A 1 180 ? 32.280 12.917 -31.660 1.00 84.44 180 ALA A C 1
ATOM 1419 O O . ALA A 1 180 ? 33.508 12.910 -31.569 1.00 84.44 180 ALA A O 1
ATOM 1420 N N . LEU A 1 181 ? 31.616 12.050 -32.436 1.00 84.56 181 LEU A N 1
ATOM 1421 C CA . LEU A 1 181 ? 32.277 11.052 -33.282 1.00 84.56 181 LEU A CA 1
ATOM 1422 C C . LEU A 1 181 ? 33.096 11.711 -34.396 1.00 84.56 181 LEU A C 1
ATOM 1424 O O . LEU A 1 181 ? 34.256 11.358 -34.587 1.00 84.56 181 LEU A O 1
ATOM 1428 N N . ASP A 1 182 ? 32.517 12.691 -35.088 1.00 86.75 182 ASP A N 1
ATOM 1429 C CA . ASP A 1 182 ? 33.176 13.438 -36.160 1.00 86.75 182 ASP A CA 1
ATOM 1430 C C . ASP A 1 182 ? 34.370 14.231 -35.609 1.00 86.75 182 ASP A C 1
ATOM 1432 O O . ASP A 1 182 ? 35.437 14.254 -36.217 1.00 86.75 182 ASP A O 1
ATOM 1436 N N . ALA A 1 183 ? 34.245 14.834 -34.424 1.00 84.12 183 ALA A N 1
ATOM 1437 C CA . ALA A 1 183 ? 35.353 15.509 -33.750 1.00 84.12 183 ALA A CA 1
ATOM 1438 C C . ALA A 1 183 ? 36.460 14.531 -33.323 1.00 84.12 183 ALA A C 1
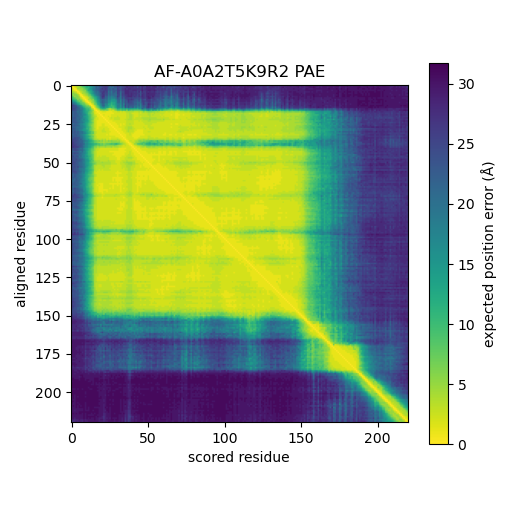ATOM 1440 O O . ALA A 1 183 ? 37.641 14.843 -33.471 1.00 84.12 183 ALA A O 1
ATOM 1441 N N . ALA A 1 184 ? 36.114 13.335 -32.841 1.00 80.69 184 ALA A N 1
ATOM 1442 C CA . ALA A 1 184 ? 37.085 12.294 -32.500 1.00 80.69 184 ALA A CA 1
ATOM 1443 C C . ALA A 1 184 ? 37.789 11.738 -33.751 1.00 80.69 184 ALA A C 1
ATOM 1445 O O . ALA A 1 184 ? 38.999 11.530 -33.742 1.00 80.69 184 ALA A O 1
ATOM 1446 N N . PHE A 1 185 ? 37.057 11.561 -34.852 1.00 81.38 185 PHE A N 1
ATOM 1447 C CA . PHE A 1 185 ? 37.615 11.109 -36.123 1.00 81.38 185 PHE A CA 1
ATOM 1448 C C . PHE A 1 185 ? 38.529 12.169 -36.747 1.00 81.38 185 PHE A C 1
ATOM 1450 O O . PHE A 1 185 ? 39.636 11.856 -37.167 1.00 81.38 185 PHE A O 1
ATOM 1457 N N . ASN A 1 186 ? 38.116 13.437 -36.731 1.00 79.56 186 ASN A N 1
ATOM 1458 C CA . ASN A 1 186 ? 38.911 14.547 -37.260 1.00 79.56 186 ASN A CA 1
ATOM 1459 C C . ASN A 1 186 ? 40.102 14.921 -36.363 1.00 79.56 186 ASN A C 1
ATOM 1461 O O . ASN A 1 186 ? 41.086 15.474 -36.852 1.00 79.56 186 ASN A O 1
ATOM 1465 N N . SER A 1 187 ? 40.041 14.617 -35.062 1.00 74.06 187 SER A N 1
ATOM 1466 C CA . SER A 1 187 ? 41.193 14.739 -34.154 1.00 74.06 187 SER A CA 1
ATOM 1467 C C . SER A 1 187 ? 42.131 13.523 -34.217 1.00 74.06 187 SER A C 1
ATOM 1469 O O . SER A 1 187 ? 43.293 13.624 -33.820 1.00 74.06 187 SER A O 1
ATOM 1471 N N . GLY A 1 188 ? 41.675 12.404 -34.791 1.00 59.19 188 GLY A N 1
ATOM 1472 C CA . GLY A 1 188 ? 42.486 11.251 -35.171 1.00 59.19 188 GLY A CA 1
ATOM 1473 C C . GLY A 1 188 ? 43.219 11.489 -36.489 1.00 59.19 188 GLY A C 1
ATOM 1474 O O . GLY A 1 188 ? 42.676 11.279 -37.568 1.00 59.19 188 GLY A O 1
ATOM 1475 N N . HIS A 1 189 ? 44.475 11.921 -36.387 1.00 46.56 189 HIS A N 1
ATOM 1476 C CA . HIS A 1 189 ? 45.387 12.128 -37.511 1.00 46.56 189 HIS A CA 1
ATOM 1477 C C . HIS A 1 189 ? 45.305 11.041 -38.603 1.00 46.56 189 HIS A C 1
ATOM 1479 O O . HIS A 1 189 ? 45.379 9.848 -38.289 1.00 46.56 189 HIS A O 1
ATOM 1485 N N . PRO A 1 190 ? 45.265 11.434 -39.893 1.00 46.62 190 PRO A N 1
ATOM 1486 C CA . PRO A 1 190 ? 45.423 10.494 -40.987 1.00 46.62 190 PRO A CA 1
ATOM 1487 C C . PRO A 1 190 ? 46.790 9.812 -40.892 1.00 46.62 190 PRO A C 1
ATOM 1489 O O . PRO A 1 190 ? 47.816 10.413 -40.570 1.00 46.62 190 PRO A O 1
ATOM 1492 N N . SER A 1 191 ? 46.781 8.520 -41.181 1.00 53.81 191 SER A N 1
ATOM 1493 C CA . SER A 1 191 ? 47.937 7.645 -41.302 1.00 53.81 191 SER A CA 1
ATOM 1494 C C . SER A 1 191 ? 49.068 8.254 -42.143 1.00 53.81 191 SER A C 1
ATOM 1496 O O . SER A 1 191 ? 49.043 8.138 -43.362 1.00 53.81 191 SER A O 1
ATOM 1498 N N . SER A 1 192 ? 50.083 8.843 -41.505 1.00 48.94 192 SER A N 1
ATOM 1499 C CA . SER A 1 192 ? 51.505 8.675 -41.851 1.00 48.94 192 SER A CA 1
ATOM 1500 C C . SER A 1 192 ? 52.384 9.600 -41.009 1.00 48.94 192 SER A C 1
ATOM 1502 O O . SER A 1 192 ? 52.484 10.787 -41.298 1.00 48.94 192 SER A O 1
ATOM 1504 N N . THR A 1 193 ? 53.061 9.065 -39.993 1.00 46.53 193 THR A N 1
ATOM 1505 C CA . THR A 1 193 ? 54.533 9.083 -39.836 1.00 46.53 193 THR A CA 1
ATOM 1506 C C . THR A 1 193 ? 54.923 8.689 -38.411 1.00 46.53 193 THR A C 1
ATOM 1508 O O . THR A 1 193 ? 54.305 9.083 -37.428 1.00 46.53 193 THR A O 1
ATOM 1511 N N . LYS A 1 194 ? 55.951 7.839 -38.323 1.00 53.56 194 LYS A N 1
ATOM 1512 C CA . LYS A 1 194 ? 56.583 7.353 -37.092 1.00 53.56 194 LYS A CA 1
ATOM 1513 C C . LYS A 1 194 ? 56.896 8.501 -36.125 1.00 53.56 194 LYS A C 1
ATOM 1515 O O . LYS A 1 194 ? 57.626 9.412 -36.498 1.00 53.56 194 LYS A O 1
ATOM 1520 N N . SER A 1 195 ? 56.501 8.365 -34.863 1.00 40.91 195 SER A N 1
ATOM 1521 C CA . SER A 1 195 ? 57.235 8.979 -33.757 1.00 40.91 195 SER A CA 1
ATOM 1522 C C . SER A 1 195 ? 57.020 8.177 -32.478 1.00 40.91 195 SER A C 1
ATOM 1524 O O . SER A 1 195 ? 55.968 8.218 -31.848 1.00 40.91 195 SER A O 1
ATOM 1526 N N . THR A 1 196 ? 58.029 7.391 -32.127 1.00 58.69 196 THR A N 1
ATOM 1527 C CA . THR A 1 196 ? 58.231 6.834 -30.794 1.00 58.69 196 THR A CA 1
ATOM 1528 C C . THR A 1 196 ? 58.481 8.000 -29.836 1.00 58.69 196 THR A C 1
ATOM 1530 O O . THR A 1 196 ? 59.531 8.633 -29.930 1.00 58.69 196 THR A O 1
ATOM 1533 N N . ARG A 1 197 ? 57.559 8.291 -28.910 1.00 43.12 197 ARG A N 1
ATOM 1534 C CA . ARG A 1 197 ? 57.864 9.086 -27.709 1.00 43.12 197 ARG A CA 1
ATOM 1535 C C . ARG A 1 197 ? 56.905 8.776 -26.559 1.00 43.12 197 ARG A C 1
ATOM 1537 O O . ARG A 1 197 ? 55.732 9.112 -26.598 1.00 43.12 197 ARG A O 1
ATOM 1544 N N . ASP A 1 198 ? 57.472 8.027 -25.621 1.00 46.38 198 ASP A N 1
ATOM 1545 C CA . ASP A 1 198 ? 57.448 8.198 -24.167 1.00 46.38 198 ASP A CA 1
ATOM 1546 C C . ASP A 1 198 ? 56.178 8.766 -23.501 1.00 46.38 198 ASP A C 1
ATOM 1548 O O . ASP A 1 198 ? 55.852 9.941 -23.636 1.00 46.38 198 ASP A O 1
ATOM 1552 N N . TRP A 1 199 ? 55.508 7.915 -22.714 1.00 51.28 199 TRP A N 1
ATOM 1553 C CA . TRP A 1 199 ? 54.301 8.212 -21.923 1.00 51.28 199 TRP A CA 1
ATOM 1554 C C . TRP A 1 199 ? 54.593 8.441 -20.426 1.00 51.28 199 TRP A C 1
ATOM 1556 O O . TRP A 1 199 ? 53.690 8.357 -19.592 1.00 51.28 199 TRP A O 1
ATOM 1566 N N . ARG A 1 200 ? 55.846 8.713 -20.046 1.00 42.75 200 ARG A N 1
ATOM 1567 C CA . ARG A 1 200 ? 56.190 9.143 -18.684 1.00 42.75 200 ARG A CA 1
ATOM 1568 C C . ARG A 1 200 ? 56.447 10.640 -18.670 1.00 42.75 200 ARG A C 1
ATOM 1570 O O . ARG A 1 200 ? 57.474 11.076 -19.162 1.00 42.75 200 ARG A O 1
ATOM 1577 N N . ASP A 1 201 ? 55.484 11.359 -18.106 1.00 49.41 201 ASP A N 1
ATOM 1578 C CA . ASP A 1 201 ? 55.555 12.712 -17.537 1.00 49.41 201 ASP A CA 1
ATOM 1579 C C . ASP A 1 201 ? 54.477 13.610 -18.125 1.00 49.41 201 ASP A C 1
ATOM 1581 O O . ASP A 1 201 ? 54.660 14.228 -19.168 1.00 49.41 201 ASP A O 1
ATOM 1585 N N . SER A 1 202 ? 53.341 13.680 -17.428 1.00 43.09 202 SER A N 1
ATOM 1586 C CA . SER A 1 202 ? 52.579 14.914 -17.185 1.00 43.09 202 SER A CA 1
ATOM 1587 C C . SER A 1 202 ? 51.394 14.586 -16.281 1.00 43.09 202 SER A C 1
ATOM 1589 O O . SER A 1 202 ? 50.347 14.118 -16.727 1.00 43.09 202 SER A O 1
ATOM 1591 N N . GLY A 1 203 ? 51.577 14.808 -14.981 1.00 42.44 203 GLY A N 1
ATOM 1592 C CA . GLY A 1 203 ? 50.462 15.005 -14.069 1.00 42.44 203 GLY A CA 1
ATOM 1593 C C . GLY A 1 203 ? 49.829 16.382 -14.284 1.00 42.44 203 GLY A C 1
ATOM 1594 O O . GLY A 1 203 ? 50.529 17.344 -14.585 1.00 42.44 203 GLY A O 1
ATOM 1595 N N . GLY A 1 204 ? 48.518 16.461 -14.054 1.00 39.12 204 GLY A N 1
ATOM 1596 C CA . GLY A 1 204 ? 47.806 17.712 -13.783 1.00 39.12 204 GLY A CA 1
ATOM 1597 C C . GLY A 1 204 ? 47.105 18.351 -14.982 1.00 39.12 204 GLY A C 1
ATOM 1598 O O . GLY A 1 204 ? 47.740 19.001 -15.799 1.00 39.12 204 GLY A O 1
ATOM 1599 N N . LEU A 1 205 ? 45.774 18.233 -15.031 1.00 38.62 205 LEU A N 1
ATOM 1600 C CA . LEU A 1 205 ? 44.833 19.329 -14.730 1.00 38.62 205 LEU A CA 1
ATOM 1601 C C . LEU A 1 205 ? 43.427 18.958 -15.220 1.00 38.62 205 LEU A C 1
ATOM 1603 O O . LEU A 1 205 ? 43.113 18.960 -16.406 1.00 38.62 205 LEU A O 1
ATOM 1607 N N . PHE A 1 206 ? 42.591 18.619 -14.244 1.00 46.62 206 PHE A N 1
ATOM 1608 C CA . PHE A 1 206 ? 41.140 18.552 -14.332 1.00 46.62 206 PHE A CA 1
ATOM 1609 C C . PHE A 1 206 ? 40.625 19.975 -14.067 1.00 46.62 206 PHE A C 1
ATOM 1611 O O . PHE A 1 206 ? 40.681 20.412 -12.928 1.00 46.62 206 PHE A O 1
ATOM 1618 N N . GLU A 1 207 ? 40.200 20.703 -15.098 1.00 38.38 207 GLU A N 1
ATOM 1619 C CA . GLU A 1 207 ? 39.362 21.922 -15.063 1.00 38.38 207 GLU A CA 1
ATOM 1620 C C . GLU A 1 207 ? 39.191 22.334 -16.539 1.00 38.38 207 GLU A C 1
ATOM 1622 O O . GLU A 1 207 ? 40.171 22.494 -17.250 1.00 38.38 207 GLU A O 1
ATOM 1627 N N . SER A 1 208 ? 38.019 22.485 -17.150 1.00 38.47 208 SER A N 1
ATOM 1628 C CA . SER A 1 208 ? 36.857 23.247 -16.711 1.00 38.47 208 SER A CA 1
ATOM 1629 C C . SER A 1 208 ? 35.733 23.043 -17.748 1.00 38.47 208 SER A C 1
ATOM 1631 O O . SER A 1 208 ? 35.937 23.210 -18.948 1.00 38.47 208 SER A O 1
ATOM 1633 N N . PHE A 1 209 ? 34.531 22.672 -17.298 1.00 38.06 209 PHE A N 1
ATOM 1634 C CA . PHE A 1 209 ? 33.314 22.701 -18.116 1.00 38.06 209 PHE A CA 1
ATOM 1635 C C . PHE A 1 209 ? 32.671 24.083 -17.937 1.00 38.06 209 PHE A C 1
ATOM 1637 O O . PHE A 1 209 ? 32.015 24.335 -16.927 1.00 38.06 209 PHE A O 1
ATOM 1644 N N . GLN A 1 210 ? 32.871 24.997 -18.891 1.00 43.09 210 GLN A N 1
ATOM 1645 C CA . GLN A 1 210 ? 32.095 26.237 -18.961 1.00 43.09 210 GLN A CA 1
ATOM 1646 C C . GLN A 1 210 ? 30.830 26.022 -19.795 1.00 43.09 210 GLN A C 1
ATOM 1648 O O . GLN A 1 210 ? 30.866 25.740 -20.990 1.00 43.09 210 GLN A O 1
ATOM 1653 N N . TRP A 1 211 ? 29.700 26.165 -19.112 1.00 38.69 211 TRP A N 1
ATOM 1654 C CA . TRP A 1 211 ? 28.343 26.157 -19.637 1.00 38.69 211 TRP A CA 1
ATOM 1655 C C . TRP A 1 211 ? 28.052 27.537 -20.253 1.00 38.69 211 TRP A C 1
ATOM 1657 O O . TRP A 1 211 ? 27.996 28.530 -19.530 1.00 38.69 211 TRP A O 1
ATOM 1667 N N . VAL A 1 212 ? 27.880 27.634 -21.575 1.00 41.00 212 VAL A N 1
ATOM 1668 C CA . VAL A 1 212 ? 27.406 28.871 -22.224 1.00 41.00 212 VAL A CA 1
ATOM 1669 C C . VAL A 1 212 ? 25.907 28.748 -22.466 1.00 41.00 212 VAL A C 1
ATOM 1671 O O . VAL A 1 212 ? 25.459 28.176 -23.456 1.00 41.00 212 VAL A O 1
ATOM 1674 N N . GLY A 1 213 ? 25.129 29.306 -21.541 1.00 41.62 213 GLY A N 1
ATOM 1675 C CA . GLY A 1 213 ? 23.727 29.637 -21.757 1.00 41.62 213 GLY A CA 1
ATOM 1676 C C . GLY A 1 213 ? 23.608 31.041 -22.346 1.00 41.62 213 GLY A C 1
ATOM 1677 O O . GLY A 1 213 ? 24.070 32.008 -21.743 1.00 41.62 213 GLY A O 1
ATOM 1678 N N . ARG A 1 214 ? 22.969 31.171 -23.512 1.00 43.16 214 ARG A N 1
ATOM 1679 C CA . ARG A 1 214 ? 22.442 32.454 -23.995 1.00 43.16 214 ARG A CA 1
ATOM 1680 C C . ARG A 1 214 ? 21.139 32.205 -24.761 1.00 43.16 214 ARG A C 1
ATOM 1682 O O . ARG A 1 214 ? 21.156 31.922 -25.953 1.00 43.16 214 ARG A O 1
ATOM 1689 N N . GLN A 1 215 ? 20.012 32.274 -24.052 1.00 46.09 215 GLN A N 1
ATOM 1690 C CA . GLN A 1 215 ? 18.698 32.476 -24.666 1.00 46.09 215 GLN A CA 1
ATOM 1691 C C . GLN A 1 215 ? 18.486 33.984 -24.841 1.00 46.09 215 GLN A C 1
ATOM 1693 O O . GLN A 1 215 ? 18.507 34.730 -23.865 1.00 46.09 215 GLN A O 1
ATOM 1698 N N . HIS A 1 216 ? 18.301 34.414 -26.088 1.00 41.06 216 HIS A N 1
ATOM 1699 C CA . HIS A 1 216 ? 17.612 35.658 -26.416 1.00 41.06 216 HIS A CA 1
ATOM 1700 C C . HIS A 1 216 ? 16.105 35.386 -26.355 1.00 41.06 216 HIS A C 1
ATOM 1702 O O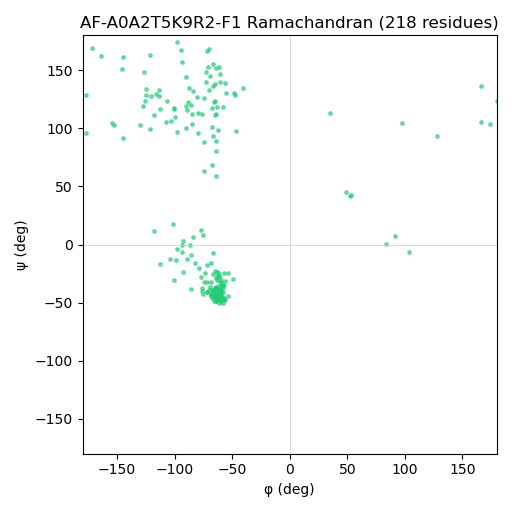 . HIS A 1 216 ? 15.621 34.466 -27.012 1.00 41.06 216 HIS A O 1
ATOM 1708 N N . ALA A 1 217 ? 15.378 36.195 -25.591 1.00 50.25 217 ALA A N 1
ATOM 1709 C CA . ALA A 1 217 ? 13.940 36.374 -25.725 1.00 50.25 217 ALA A CA 1
ATOM 1710 C C . ALA A 1 217 ? 13.684 37.885 -25.773 1.00 50.25 217 ALA A C 1
ATOM 1712 O O . ALA A 1 217 ? 13.783 38.566 -24.754 1.00 50.25 217 ALA A O 1
ATOM 1713 N N . GLU A 1 218 ? 13.429 38.401 -26.974 1.00 45.03 218 GLU A N 1
ATOM 1714 C CA . GLU A 1 218 ? 12.809 39.709 -27.178 1.00 45.03 218 GLU A CA 1
ATOM 1715 C C . GLU A 1 218 ? 11.290 39.539 -27.080 1.00 45.03 218 GLU A C 1
ATOM 1717 O O . GLU A 1 218 ? 10.707 38.630 -27.674 1.00 45.03 218 GLU A O 1
ATOM 1722 N N . VAL A 1 219 ? 10.671 40.417 -26.294 1.00 54.28 219 VAL A N 1
ATOM 1723 C CA . VAL A 1 219 ? 9.229 40.638 -26.207 1.00 54.28 219 VAL A CA 1
ATOM 1724 C C . VAL A 1 219 ? 9.000 42.099 -26.576 1.00 54.28 219 VAL A C 1
ATOM 1726 O O . VAL A 1 219 ? 9.593 42.961 -25.932 1.00 54.28 219 VAL A O 1
ATOM 1729 N N . SER A 1 220 ? 8.094 42.295 -27.541 1.00 53.94 220 SER A N 1
ATOM 1730 C CA . SER A 1 220 ? 7.345 43.515 -27.898 1.00 53.94 220 SER A CA 1
ATOM 1731 C C . SER A 1 220 ? 8.100 44.737 -28.418 1.00 53.94 220 SER A C 1
ATOM 1733 O O . SER A 1 220 ? 8.911 45.328 -27.678 1.00 53.94 220 SER A O 1
#

Organism: NCBI:txid43057

pLDDT: mean 80.9, std 20.17, range [38.06, 98.12]

Sequence (220 aa):
MKSPTSSTPVVRSEYRQAFASDGTPFNPEQDFWSFRTLSAAVNIDFTLLREGASGVLIDSLKRSMRTMVATRNLNTSGAAFRQFRNLVLFAHQRRDGQVEEIDAEDVAHWCARGNVAHLAQLRILAETWRTLNLPGILPETHDFMAQIRVPPKNDKEAVRTWNPDAGAYRPAEDAALKAALDAAFNSGHPSSTKSTRDWRDSGGLFESFQWVGRQHAEVS

Radius of gyration: 29.19 Å; Cα contacts (8 Å, |Δi|>4): 197; chains: 1; bounding box: 80×61×98 Å

Solvent-accessible surface area (backbone atoms only — not comparable to full-atom values): 13573 Å² total; per-residue (Å²): 138,84,83,83,81,80,78,75,79,78,78,79,76,73,67,76,66,41,50,33,60,87,64,52,77,44,58,71,86,54,54,64,47,79,45,83,52,100,90,50,75,38,69,47,59,55,67,84,39,61,81,28,32,30,71,66,27,51,54,33,48,47,57,32,47,50,54,35,32,37,74,35,60,55,68,58,38,39,47,20,52,53,51,47,49,54,46,41,51,50,43,12,70,74,67,76,43,62,35,55,58,44,46,46,64,50,53,49,55,46,33,73,75,68,45,39,73,53,44,69,40,41,49,58,49,50,51,46,28,57,76,66,71,45,68,39,58,43,72,65,24,54,56,50,61,67,68,57,81,63,66,77,80,62,85,54,46,32,53,75,66,63,31,88,90,63,39,82,58,54,75,67,52,51,50,49,52,49,51,51,48,50,50,52,53,71,69,50,73,78,94,80,81,94,75,94,74,83,91,82,86,82,84,87,83,94,79,81,90,82,82,85,84,80,84,86,81,90,78,135